Protein AF-A0A7S0V140-F1 (afdb_monomer_lite)

Structure (mmCIF, N/CA/C/O backbone):
data_AF-A0A7S0V140-F1
#
_entry.id   AF-A0A7S0V140-F1
#
loop_
_atom_site.group_PDB
_atom_site.id
_atom_site.type_symbol
_atom_site.label_atom_id
_atom_site.label_alt_id
_atom_site.label_comp_id
_atom_site.label_asym_id
_atom_site.label_entity_id
_atom_site.label_seq_id
_atom_site.pdbx_PDB_ins_code
_atom_site.Cartn_x
_atom_site.Cartn_y
_atom_site.Cartn_z
_atom_site.occupancy
_atom_site.B_iso_or_equiv
_atom_site.auth_seq_id
_atom_site.auth_comp_id
_atom_site.auth_asym_id
_atom_site.auth_atom_id
_atom_site.pdbx_PDB_model_num
ATOM 1 N N . SER A 1 1 ? 62.147 -41.486 57.188 1.00 40.50 1 SER A N 1
ATOM 2 C CA . SER A 1 1 ? 62.460 -40.289 56.378 1.00 40.50 1 SER A CA 1
ATOM 3 C C . SER A 1 1 ? 62.696 -40.705 54.937 1.00 40.50 1 SER A C 1
ATOM 5 O O . SER A 1 1 ? 63.202 -41.813 54.785 1.00 40.50 1 SER A O 1
ATOM 7 N N . PRO A 1 2 ? 62.413 -39.872 53.915 1.00 41.84 2 PRO A N 1
ATOM 8 C CA . PRO A 1 2 ? 61.878 -38.502 53.959 1.00 41.84 2 PRO A CA 1
ATOM 9 C C . PRO A 1 2 ? 60.563 -38.307 53.150 1.00 41.84 2 PRO A C 1
ATOM 11 O O . PRO A 1 2 ? 60.068 -39.234 52.519 1.00 41.84 2 PRO A O 1
ATOM 14 N N . SER A 1 3 ? 60.031 -37.081 53.163 1.00 37.09 3 SER A N 1
ATOM 15 C CA . SER A 1 3 ? 59.035 -36.523 52.211 1.00 37.09 3 SER A CA 1
ATOM 16 C C . SER A 1 3 ? 59.753 -35.511 51.282 1.00 37.09 3 SER A C 1
ATOM 18 O O . SER A 1 3 ? 60.954 -35.316 51.491 1.00 37.09 3 SER A O 1
ATOM 20 N N . PRO A 1 4 ? 59.095 -34.715 50.403 1.00 57.75 4 PRO A N 1
ATOM 21 C CA . PRO A 1 4 ? 57.834 -34.822 49.630 1.00 57.75 4 PRO A CA 1
ATOM 22 C C . PRO A 1 4 ? 58.207 -34.767 48.102 1.00 57.75 4 PRO A C 1
ATOM 24 O O . PRO A 1 4 ? 59.297 -35.257 47.803 1.00 57.75 4 PRO A O 1
ATOM 27 N N . PRO A 1 5 ? 57.480 -34.170 47.113 1.00 45.66 5 PRO A N 1
ATOM 28 C CA . PRO A 1 5 ? 56.090 -33.677 46.961 1.00 45.66 5 PRO A CA 1
ATOM 29 C C . PRO A 1 5 ? 55.366 -34.426 45.786 1.00 45.66 5 PRO A C 1
ATOM 31 O O . PRO A 1 5 ? 55.612 -35.618 45.656 1.00 45.66 5 PRO A O 1
ATOM 34 N N . SER A 1 6 ? 54.442 -33.933 44.931 1.00 34.16 6 SER A N 1
ATOM 35 C CA . SER A 1 6 ? 53.811 -32.613 44.674 1.00 34.16 6 SER A CA 1
ATOM 36 C C . SER A 1 6 ? 52.446 -32.711 43.950 1.00 34.16 6 SER A C 1
ATOM 38 O O . SER A 1 6 ? 52.201 -33.629 43.178 1.00 34.16 6 SER A O 1
ATOM 40 N N . THR A 1 7 ? 51.611 -31.689 44.174 1.00 32.81 7 THR A N 1
ATOM 41 C CA . THR A 1 7 ? 50.494 -31.138 43.363 1.00 32.81 7 THR A CA 1
ATOM 42 C C . THR A 1 7 ? 50.109 -31.765 42.007 1.00 32.81 7 THR A C 1
ATOM 44 O O . THR A 1 7 ? 50.890 -31.743 41.057 1.00 32.81 7 THR A O 1
ATOM 47 N N . SER A 1 8 ? 48.809 -32.038 41.833 1.00 33.06 8 SER A N 1
ATOM 48 C CA . SER A 1 8 ? 48.103 -31.718 40.580 1.00 33.06 8 SER A CA 1
ATOM 49 C C . SER A 1 8 ? 46.766 -31.034 40.895 1.00 33.06 8 SER A C 1
ATOM 51 O O . SER A 1 8 ? 46.013 -31.475 41.760 1.00 33.06 8 SER A O 1
ATOM 53 N N . SER A 1 9 ? 46.518 -29.894 40.252 1.00 32.19 9 SER A N 1
ATOM 54 C CA . SER A 1 9 ? 45.358 -29.030 40.484 1.00 32.19 9 SER A CA 1
ATOM 55 C C . SER A 1 9 ? 44.318 -29.227 39.384 1.00 32.19 9 SER A C 1
ATOM 57 O O . SER A 1 9 ? 44.549 -28.837 38.239 1.00 32.19 9 SER A O 1
ATOM 59 N N . SER A 1 10 ? 43.158 -29.785 39.723 1.00 31.70 10 SER A N 1
ATOM 60 C CA . SER A 1 10 ? 42.011 -29.865 38.817 1.00 31.70 10 SER A CA 1
ATOM 61 C C . SER A 1 10 ? 41.307 -28.507 38.723 1.00 31.70 10 SER A C 1
ATOM 63 O O . SER A 1 10 ? 40.526 -28.141 39.602 1.00 31.70 10 SER A O 1
ATOM 65 N N . SER A 1 11 ? 41.577 -27.753 37.658 1.00 30.86 11 SER A N 1
ATOM 66 C CA . SER A 1 11 ? 40.909 -26.482 37.367 1.00 30.86 11 SER A CA 1
ATOM 67 C C . SER A 1 11 ? 39.482 -26.708 36.854 1.00 30.86 11 SER A C 1
ATOM 69 O O . SER A 1 11 ? 39.254 -26.869 35.654 1.00 30.86 11 SER A O 1
ATOM 71 N N . SER A 1 12 ? 38.507 -26.706 37.760 1.00 29.78 12 SER A N 1
ATOM 72 C CA . SER A 1 12 ? 37.085 -26.641 37.417 1.00 29.78 12 SER A CA 1
ATOM 73 C C . SER A 1 12 ? 36.698 -25.202 37.058 1.00 29.78 12 SER A C 1
ATOM 75 O O . SER A 1 12 ? 36.374 -24.403 37.937 1.00 29.78 12 SER A O 1
ATOM 77 N N . SER A 1 13 ? 36.749 -24.862 35.769 1.00 31.25 13 SER A N 1
ATOM 78 C CA . SER A 1 13 ? 36.342 -23.546 35.266 1.00 31.25 13 SER A CA 1
ATOM 79 C C . SER A 1 13 ? 34.832 -23.339 35.420 1.00 31.25 13 SER A C 1
ATOM 81 O O . SER A 1 13 ? 34.039 -23.896 34.662 1.00 31.25 13 SER A O 1
ATOM 83 N N . SER A 1 14 ? 34.425 -22.517 36.387 1.00 28.97 14 SER A N 1
ATOM 84 C CA . SER A 1 14 ? 33.039 -22.067 36.531 1.00 28.97 14 SER A CA 1
ATOM 85 C C . SER A 1 14 ? 32.660 -21.124 35.385 1.00 28.97 14 SER A C 1
ATOM 87 O O . SER A 1 14 ? 33.242 -20.046 35.249 1.00 28.97 14 SER A O 1
ATOM 89 N N . ILE A 1 15 ? 31.667 -21.508 34.581 1.00 31.45 15 ILE A N 1
ATOM 90 C CA . ILE A 1 15 ? 31.096 -20.641 33.546 1.00 31.45 15 ILE A CA 1
ATOM 91 C C . ILE A 1 15 ? 30.122 -19.675 34.228 1.00 31.45 15 ILE A C 1
ATOM 93 O O . ILE A 1 15 ? 28.988 -20.037 34.537 1.00 31.45 15 ILE A O 1
ATOM 97 N N . SER A 1 16 ? 30.569 -18.444 34.467 1.00 31.69 16 SER A N 1
ATOM 98 C CA . SER A 1 16 ? 29.673 -17.346 34.838 1.00 31.69 16 SER A CA 1
ATOM 99 C C . SER A 1 16 ? 28.806 -16.953 33.633 1.00 31.69 16 SER A C 1
ATOM 101 O O . SER A 1 16 ? 29.335 -16.868 32.520 1.00 31.69 16 SER A O 1
ATOM 103 N N . PRO A 1 17 ? 27.501 -16.679 33.810 1.00 30.67 17 PRO A N 1
ATOM 104 C CA . PRO A 1 17 ? 26.672 -16.160 32.728 1.00 30.67 17 PRO A CA 1
ATOM 105 C C . PRO A 1 17 ? 27.120 -14.736 32.348 1.00 30.67 17 PRO A C 1
ATOM 107 O O . PRO A 1 17 ? 27.535 -13.975 33.229 1.00 30.67 17 PRO A O 1
ATOM 110 N N . PRO A 1 18 ? 27.036 -14.341 31.065 1.00 29.94 18 PRO A N 1
ATOM 111 C CA . PRO A 1 18 ? 27.375 -12.986 30.652 1.00 29.94 18 PRO A CA 1
ATOM 112 C C . PRO A 1 18 ? 26.399 -11.972 31.258 1.00 29.94 18 PRO A C 1
ATOM 114 O O . PRO A 1 18 ? 25.179 -12.122 31.176 1.00 29.94 18 PRO A O 1
ATOM 117 N N . THR A 1 19 ? 26.963 -10.924 31.855 1.00 29.41 19 THR A N 1
ATOM 118 C CA . THR A 1 19 ? 26.247 -9.787 32.436 1.00 29.41 19 THR A CA 1
ATOM 119 C C . THR A 1 19 ? 25.270 -9.176 31.432 1.00 29.41 19 THR A C 1
ATOM 121 O O . THR A 1 19 ? 25.639 -8.924 30.285 1.00 29.41 19 THR A O 1
ATOM 124 N N . SER A 1 20 ? 24.041 -8.895 31.876 1.00 30.84 20 SER A N 1
ATOM 125 C CA . SER A 1 20 ? 23.020 -8.225 31.062 1.00 30.84 20 SER A CA 1
ATOM 126 C C . SER A 1 20 ? 23.521 -6.861 30.578 1.00 30.84 20 SER A C 1
ATOM 128 O O . SER A 1 20 ? 23.609 -5.905 31.352 1.00 30.84 20 SER A O 1
ATOM 130 N N . ALA A 1 21 ? 23.872 -6.773 29.295 1.00 28.66 21 ALA A N 1
ATOM 131 C CA . ALA A 1 21 ? 24.173 -5.509 28.646 1.00 28.66 21 ALA A CA 1
ATOM 132 C C . ALA A 1 21 ? 22.855 -4.762 28.419 1.00 28.66 21 ALA A C 1
ATOM 134 O O . ALA A 1 21 ? 21.993 -5.229 27.672 1.00 28.66 21 ALA A O 1
ATOM 135 N N . ALA A 1 22 ? 22.697 -3.613 29.079 1.00 25.81 22 ALA A N 1
ATOM 136 C CA . ALA A 1 22 ? 21.507 -2.782 28.960 1.00 25.81 22 ALA A CA 1
ATOM 137 C C . ALA A 1 22 ? 21.206 -2.476 27.484 1.00 25.81 22 ALA A C 1
ATOM 139 O O . ALA A 1 22 ? 22.053 -1.945 26.763 1.00 25.81 22 ALA A O 1
ATOM 140 N N . ALA A 1 23 ? 19.994 -2.813 27.040 1.00 25.75 23 ALA A N 1
ATOM 141 C CA . ALA A 1 23 ? 19.543 -2.526 25.687 1.00 25.75 23 ALA A CA 1
ATOM 142 C C . ALA A 1 23 ? 19.472 -1.005 25.494 1.00 25.75 23 ALA A C 1
ATOM 144 O O . ALA A 1 23 ? 18.580 -0.343 26.022 1.00 25.75 23 ALA A O 1
ATOM 145 N N . ALA A 1 24 ? 20.433 -0.449 24.754 1.00 25.72 24 ALA A N 1
ATOM 146 C CA . ALA A 1 24 ? 20.468 0.972 24.451 1.00 25.72 24 ALA A CA 1
ATOM 147 C C . ALA A 1 24 ? 19.209 1.363 23.661 1.00 25.72 24 ALA A C 1
ATOM 149 O O . ALA A 1 24 ? 19.004 0.908 22.531 1.00 25.72 24 ALA A O 1
ATOM 150 N N . ALA A 1 25 ? 18.367 2.202 24.268 1.00 26.58 25 ALA A N 1
ATOM 151 C CA . ALA A 1 25 ? 17.165 2.720 23.634 1.00 26.58 25 ALA A CA 1
ATOM 152 C C . ALA A 1 25 ? 17.544 3.453 22.339 1.00 26.58 25 ALA A C 1
ATOM 154 O O . ALA A 1 25 ? 18.308 4.420 22.347 1.00 26.58 25 ALA A O 1
ATOM 155 N N . THR A 1 26 ? 17.030 2.968 21.210 1.00 26.92 26 THR A N 1
ATOM 156 C CA . THR A 1 26 ? 17.228 3.627 19.915 1.00 26.92 26 THR A CA 1
ATOM 157 C C . THR A 1 26 ? 16.327 4.864 19.867 1.00 26.92 26 THR A C 1
ATOM 159 O O . THR A 1 26 ? 15.132 4.720 20.128 1.00 26.92 26 THR A O 1
ATOM 162 N N . PRO A 1 27 ? 16.845 6.068 19.556 1.00 29.05 27 PRO A N 1
ATOM 163 C CA . PRO A 1 27 ? 16.032 7.280 19.553 1.00 29.05 27 PRO A CA 1
ATOM 164 C C . PRO A 1 27 ? 14.923 7.205 18.496 1.00 29.05 27 PRO A C 1
ATOM 166 O O . PRO A 1 27 ? 15.145 6.747 17.372 1.00 29.05 27 PRO A O 1
ATOM 169 N N . ALA A 1 28 ? 13.728 7.661 18.878 1.00 34.72 28 ALA A N 1
ATOM 170 C CA . ALA A 1 28 ? 12.521 7.579 18.065 1.00 34.72 28 ALA A CA 1
ATOM 171 C C . ALA A 1 28 ? 12.670 8.335 16.733 1.00 34.72 28 ALA A C 1
ATOM 173 O O . ALA A 1 28 ? 13.060 9.503 16.698 1.00 34.72 28 ALA A O 1
ATOM 174 N N . SER A 1 29 ? 12.325 7.682 15.621 1.00 40.00 29 SER A N 1
ATOM 175 C CA . SER A 1 29 ? 12.278 8.339 14.315 1.00 40.00 29 SER A CA 1
ATOM 176 C C . SER A 1 29 ? 10.964 9.098 14.157 1.00 40.00 29 SER A C 1
ATOM 178 O O . SER A 1 29 ? 9.919 8.475 13.963 1.00 40.00 29 SER A O 1
ATOM 180 N N . ALA A 1 30 ? 11.025 10.429 14.207 1.00 41.28 30 ALA A N 1
ATOM 181 C CA . ALA A 1 30 ? 9.871 11.286 13.967 1.00 41.28 30 ALA A CA 1
ATOM 182 C C . ALA A 1 30 ? 9.257 11.025 12.581 1.00 41.28 30 ALA A C 1
ATOM 184 O O . ALA A 1 30 ? 9.952 11.007 11.561 1.00 41.28 30 ALA A O 1
ATOM 185 N N . VAL A 1 31 ? 7.939 10.845 12.556 1.00 45.03 31 VAL A N 1
ATOM 186 C CA . VAL A 1 31 ? 7.148 10.701 11.334 1.00 45.03 31 VAL A CA 1
ATOM 187 C C . VAL A 1 31 ? 6.734 12.093 10.869 1.00 45.03 31 VAL A C 1
ATOM 189 O O . VAL A 1 31 ? 6.068 12.829 11.593 1.00 45.03 31 VAL A O 1
ATOM 192 N N . SER A 1 32 ? 7.207 12.489 9.687 1.00 51.66 32 SER A N 1
ATOM 193 C CA . SER A 1 32 ? 6.979 13.825 9.134 1.00 51.66 32 SER A CA 1
ATOM 194 C C . SER A 1 32 ? 5.609 13.938 8.465 1.00 51.66 32 SER A C 1
ATOM 196 O O . SER A 1 32 ? 5.072 12.952 7.956 1.00 51.66 32 SER A O 1
ATOM 198 N N . ILE A 1 33 ? 5.082 15.165 8.404 1.00 52.12 33 ILE A N 1
ATOM 199 C CA . ILE A 1 33 ? 3.803 15.528 7.759 1.00 52.12 33 ILE A CA 1
ATOM 200 C C . ILE A 1 33 ? 3.672 14.893 6.360 1.00 52.12 33 ILE A C 1
ATOM 202 O O . ILE A 1 33 ? 2.671 14.250 6.059 1.00 52.12 33 ILE A O 1
ATOM 206 N N . ALA A 1 34 ? 4.754 14.930 5.572 1.00 60.91 34 ALA A N 1
ATOM 207 C CA . ALA A 1 34 ? 4.828 14.365 4.221 1.00 60.91 34 ALA A CA 1
ATOM 208 C C . ALA A 1 34 ? 4.472 12.865 4.110 1.00 60.91 34 ALA A C 1
ATOM 210 O O . ALA A 1 34 ? 4.139 12.393 3.025 1.00 60.91 34 ALA A O 1
ATOM 211 N N . SER A 1 35 ? 4.557 12.097 5.200 1.00 74.69 35 SER A N 1
ATOM 212 C CA . SER A 1 35 ? 4.168 10.680 5.207 1.00 74.69 35 SER A CA 1
ATOM 213 C C . SER A 1 35 ? 2.659 10.462 5.371 1.00 74.69 35 SER A C 1
ATOM 215 O O . SER A 1 35 ? 2.126 9.515 4.791 1.00 74.69 35 SER A O 1
ATOM 217 N N . TRP A 1 36 ? 1.964 11.348 6.094 1.00 77.38 36 TRP A N 1
ATOM 218 C CA . TRP A 1 36 ? 0.506 11.314 6.219 1.00 77.38 36 TRP A CA 1
ATOM 219 C C . TRP A 1 36 ? -0.166 11.758 4.927 1.00 77.38 36 TRP A C 1
ATOM 221 O O . TRP A 1 36 ? -1.059 11.063 4.446 1.00 77.38 36 TRP A O 1
ATOM 231 N N . ASP A 1 37 ? 0.328 12.840 4.321 1.00 80.75 37 ASP A N 1
ATOM 232 C CA . ASP A 1 37 ? -0.156 13.322 3.024 1.00 80.75 37 ASP A CA 1
ATOM 233 C C . ASP A 1 37 ? -0.022 12.233 1.948 1.00 80.75 37 ASP A C 1
ATOM 235 O O . ASP A 1 37 ? -0.958 11.976 1.192 1.00 80.75 37 ASP A O 1
ATOM 239 N N . LEU A 1 38 ? 1.112 11.518 1.925 1.00 84.94 38 LEU A N 1
ATOM 240 C CA . LEU A 1 38 ? 1.343 10.399 1.007 1.00 84.94 38 LEU A CA 1
ATOM 241 C C . LEU A 1 38 ? 0.389 9.218 1.256 1.00 84.94 38 LEU A C 1
ATOM 243 O O . LEU A 1 38 ? -0.087 8.607 0.298 1.00 84.94 38 LEU A O 1
ATOM 247 N N . ALA A 1 39 ? 0.102 8.884 2.518 1.00 85.56 39 ALA A N 1
ATOM 248 C CA . ALA A 1 39 ? -0.835 7.815 2.860 1.00 85.56 39 ALA A CA 1
ATOM 249 C C . ALA A 1 39 ? -2.278 8.174 2.460 1.00 85.56 39 ALA A C 1
ATOM 251 O O . ALA A 1 39 ? -2.964 7.367 1.826 1.00 85.56 39 ALA A O 1
ATOM 252 N N . ALA A 1 40 ? -2.711 9.400 2.768 1.00 84.69 40 ALA A N 1
ATOM 253 C CA . ALA A 1 40 ? -4.028 9.918 2.412 1.00 84.69 40 ALA A CA 1
ATOM 254 C C . ALA A 1 40 ? -4.216 9.994 0.888 1.00 84.69 40 ALA A C 1
ATOM 256 O O . ALA A 1 40 ? -5.223 9.510 0.367 1.00 84.69 40 ALA A O 1
ATOM 257 N N . GLU A 1 41 ? -3.229 10.522 0.159 1.00 88.25 41 GLU A N 1
ATOM 258 C CA . GLU A 1 41 ? -3.261 10.609 -1.304 1.00 88.25 41 GLU A CA 1
ATOM 259 C C . GLU A 1 41 ? -3.216 9.223 -1.961 1.00 88.25 41 GLU A C 1
ATOM 261 O O . GLU A 1 41 ? -3.970 8.956 -2.896 1.00 88.25 41 GLU A O 1
ATOM 266 N N . GLY A 1 42 ? -2.409 8.292 -1.440 1.00 91.06 42 GLY A N 1
ATOM 267 C CA . GLY A 1 42 ? -2.384 6.905 -1.910 1.00 91.06 42 GLY A CA 1
ATOM 268 C C . GLY A 1 42 ? -3.747 6.219 -1.776 1.00 91.06 42 GLY A C 1
ATOM 269 O O . GLY A 1 42 ? -4.244 5.621 -2.733 1.00 91.06 42 GLY A O 1
ATOM 270 N N . LEU A 1 43 ? -4.393 6.355 -0.615 1.00 91.31 43 LEU A N 1
ATOM 271 C CA . LEU A 1 43 ? -5.742 5.847 -0.359 1.00 91.31 43 LEU A CA 1
ATOM 272 C C . LEU A 1 43 ? -6.796 6.514 -1.262 1.00 91.31 43 LEU A C 1
ATOM 274 O O . LEU A 1 43 ? -7.669 5.827 -1.802 1.00 91.31 43 LEU A O 1
ATOM 278 N N . ARG A 1 44 ? -6.697 7.834 -1.469 1.00 92.12 44 ARG A N 1
ATOM 279 C CA . ARG A 1 44 ? -7.566 8.599 -2.376 1.00 92.12 44 ARG A CA 1
ATOM 280 C C . ARG A 1 44 ? -7.450 8.090 -3.815 1.00 92.12 44 ARG A C 1
ATOM 282 O O . ARG A 1 44 ? -8.472 7.806 -4.435 1.00 92.12 44 ARG A O 1
ATOM 289 N N . LEU A 1 45 ? -6.227 7.907 -4.316 1.00 93.62 45 LEU A N 1
ATOM 290 C CA . LEU A 1 45 ? -5.946 7.406 -5.664 1.00 93.62 45 LEU A CA 1
ATOM 291 C C . LEU A 1 45 ? -6.446 5.973 -5.878 1.00 93.62 45 LEU A C 1
ATOM 293 O O . LEU A 1 45 ? -6.981 5.672 -6.946 1.00 93.62 45 LEU A O 1
ATOM 297 N N . TRP A 1 46 ? -6.310 5.087 -4.886 1.00 94.06 46 TRP A N 1
ATOM 298 C CA . TRP A 1 46 ? -6.881 3.739 -4.966 1.00 94.06 46 TRP A CA 1
ATOM 299 C C . TRP A 1 46 ? -8.408 3.775 -5.063 1.00 94.06 46 TRP A C 1
ATOM 301 O O . TRP A 1 46 ? -8.972 3.186 -5.987 1.00 94.06 46 TRP A O 1
ATOM 311 N N . ARG A 1 47 ? -9.071 4.516 -4.164 1.00 93.62 47 ARG A N 1
ATOM 312 C CA . ARG A 1 47 ? -10.532 4.692 -4.177 1.00 93.62 47 ARG A CA 1
ATOM 313 C C . ARG A 1 47 ? -11.027 5.274 -5.495 1.00 93.62 47 ARG A C 1
ATOM 315 O O . ARG A 1 47 ? -11.954 4.726 -6.083 1.00 93.62 47 ARG A O 1
ATOM 322 N N . GLU A 1 48 ? -10.387 6.337 -5.979 1.00 94.50 48 GLU A N 1
ATOM 323 C CA . GLU A 1 48 ? -10.720 6.975 -7.253 1.00 94.50 48 GLU A CA 1
ATOM 324 C C . GLU A 1 48 ? -10.616 5.976 -8.410 1.00 94.50 48 GLU A C 1
ATOM 326 O O . GLU A 1 48 ? -11.569 5.822 -9.172 1.00 94.50 48 GLU A O 1
ATOM 331 N N . ARG A 1 49 ? -9.499 5.246 -8.526 1.00 93.44 49 ARG A N 1
ATOM 332 C CA . ARG A 1 49 ? -9.260 4.287 -9.620 1.00 93.44 49 ARG A CA 1
ATOM 333 C C . ARG A 1 49 ? -10.227 3.104 -9.624 1.00 93.44 49 ARG A C 1
ATOM 335 O O . ARG A 1 49 ? -10.548 2.604 -10.701 1.00 93.44 49 ARG A O 1
ATOM 342 N N . ILE A 1 50 ? -10.680 2.670 -8.449 1.00 93.06 50 ILE A N 1
ATOM 343 C CA . ILE A 1 50 ? -11.706 1.631 -8.305 1.00 93.06 50 ILE A CA 1
ATOM 344 C C . ILE A 1 50 ? -13.080 2.198 -8.691 1.00 93.06 50 ILE A C 1
ATOM 346 O O . ILE A 1 50 ? -13.735 1.656 -9.577 1.00 93.06 50 ILE A O 1
ATOM 350 N N . ALA A 1 51 ? -13.494 3.319 -8.092 1.00 92.25 51 ALA A N 1
ATOM 351 C CA . ALA A 1 51 ? -14.822 3.905 -8.298 1.00 92.25 51 ALA A CA 1
ATOM 352 C C . ALA A 1 51 ? -15.062 4.405 -9.736 1.00 92.25 51 ALA A C 1
ATOM 354 O O . ALA A 1 51 ? -16.173 4.312 -10.248 1.00 92.25 51 ALA A O 1
ATOM 355 N N . SER A 1 52 ? -14.019 4.908 -10.400 1.00 93.31 52 SER A N 1
ATOM 356 C CA . SER A 1 52 ? -14.071 5.370 -11.797 1.00 93.31 52 SER A CA 1
ATOM 357 C C . SER A 1 52 ? -13.954 4.249 -12.839 1.00 93.31 52 SER A C 1
ATOM 359 O O . SER A 1 52 ? -14.038 4.525 -14.033 1.00 93.31 52 SER A O 1
ATOM 361 N N . GLY A 1 53 ? -13.721 2.997 -12.425 1.00 90.56 53 GLY A N 1
ATOM 362 C CA . GLY A 1 53 ? -13.524 1.870 -13.343 1.00 90.56 53 GLY A CA 1
ATOM 363 C C . GLY A 1 53 ? -12.196 1.883 -14.115 1.00 90.56 53 GLY A C 1
ATOM 364 O O . GLY A 1 53 ? -12.012 1.066 -15.016 1.00 90.56 53 GLY A O 1
ATOM 365 N N . HIS A 1 54 ? -11.245 2.763 -13.765 1.00 89.31 54 HIS A N 1
ATOM 366 C CA . HIS A 1 54 ? -9.883 2.733 -14.320 1.00 89.31 54 HIS A CA 1
ATOM 367 C C . HIS A 1 54 ? -9.151 1.418 -14.003 1.00 89.31 54 HIS A C 1
ATOM 369 O O . HIS A 1 54 ? -8.273 1.002 -14.762 1.00 89.31 54 HIS A O 1
ATOM 375 N N . LEU A 1 55 ? -9.505 0.759 -12.895 1.00 92.06 55 LEU A N 1
ATOM 376 C CA . LEU A 1 55 ? -9.148 -0.631 -12.629 1.00 92.06 55 LEU A CA 1
ATOM 377 C C . LEU A 1 55 ? -10.312 -1.547 -13.050 1.00 92.06 55 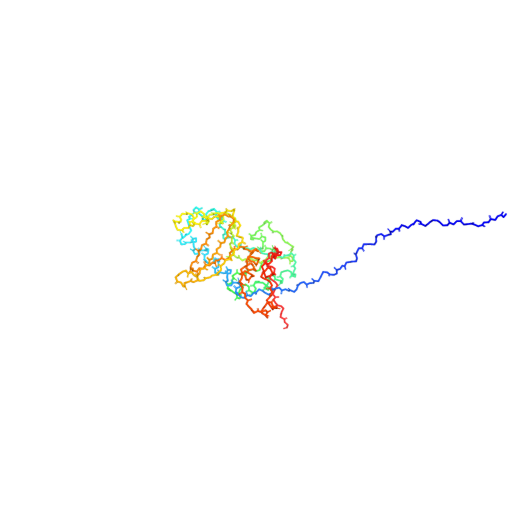LEU A C 1
ATOM 379 O O . LEU A 1 55 ? -11.402 -1.426 -12.491 1.00 92.06 55 LEU A O 1
ATOM 383 N N . PRO A 1 56 ? -10.098 -2.480 -13.998 1.00 93.50 56 PRO A N 1
ATOM 384 C CA . PRO A 1 56 ? -11.101 -3.473 -14.374 1.00 93.50 56 PRO A CA 1
ATOM 385 C C . PRO A 1 56 ? -11.593 -4.305 -13.181 1.00 93.50 56 PRO A C 1
ATOM 387 O O . PRO A 1 56 ? -10.820 -4.615 -12.274 1.00 93.50 56 PRO A O 1
ATOM 390 N N . ALA A 1 57 ? -12.858 -4.732 -13.202 1.00 92.94 57 ALA A N 1
ATOM 391 C CA . ALA A 1 57 ? -13.450 -5.497 -12.100 1.00 92.94 57 ALA A CA 1
ATOM 392 C C . ALA A 1 57 ? -12.694 -6.811 -11.794 1.00 92.94 57 ALA A C 1
ATOM 394 O O . ALA A 1 57 ? -12.532 -7.158 -10.625 1.00 92.94 57 ALA A O 1
ATOM 395 N N . ASP A 1 58 ? -12.143 -7.490 -12.813 1.00 93.81 58 ASP A N 1
ATOM 396 C CA . ASP A 1 58 ? -11.291 -8.685 -12.652 1.00 93.81 58 ASP A CA 1
ATOM 397 C C . ASP A 1 58 ? -9.961 -8.391 -11.939 1.00 93.81 58 ASP A C 1
ATOM 399 O O . ASP A 1 58 ? -9.374 -9.268 -11.303 1.00 93.81 58 ASP A O 1
ATOM 403 N N . VAL A 1 59 ? -9.466 -7.156 -12.040 1.00 94.50 59 VAL A N 1
ATOM 404 C CA . VAL A 1 59 ? -8.268 -6.695 -11.333 1.00 94.50 59 VAL A CA 1
ATOM 405 C C . VAL A 1 59 ? -8.625 -6.376 -9.883 1.00 94.50 59 VAL A C 1
ATOM 407 O O . VAL A 1 59 ? -7.978 -6.909 -8.986 1.00 94.50 59 VAL A O 1
ATOM 410 N N . VAL A 1 60 ? -9.690 -5.602 -9.640 1.00 94.62 60 VAL A N 1
ATOM 411 C CA . VAL A 1 60 ? -10.132 -5.235 -8.279 1.00 94.62 60 VAL A CA 1
ATOM 412 C C . VAL A 1 60 ? -10.498 -6.470 -7.447 1.00 94.62 60 VAL A C 1
ATOM 414 O O . VAL A 1 60 ? -10.096 -6.563 -6.289 1.00 94.62 60 VAL A O 1
ATOM 417 N N . GLN A 1 61 ? -11.180 -7.457 -8.039 1.00 94.50 61 GLN A N 1
ATOM 418 C CA . GLN A 1 61 ? -11.501 -8.715 -7.359 1.00 94.50 61 GLN A CA 1
ATOM 419 C C . GLN A 1 61 ? -10.233 -9.477 -6.942 1.00 94.50 61 GLN A C 1
ATOM 421 O O . GLN A 1 61 ? -10.138 -9.931 -5.805 1.00 94.50 61 GLN A O 1
ATOM 426 N N . ARG A 1 62 ? -9.232 -9.584 -7.829 1.00 96.06 62 ARG A N 1
ATOM 427 C CA . ARG A 1 62 ? -7.955 -10.258 -7.524 1.00 96.06 62 ARG A CA 1
ATOM 428 C C . ARG A 1 62 ? -7.071 -9.491 -6.545 1.00 96.06 62 ARG A C 1
ATOM 430 O O . ARG A 1 62 ? -6.209 -10.099 -5.927 1.00 96.06 62 ARG A O 1
ATOM 437 N N . MET A 1 63 ? -7.253 -8.180 -6.402 1.00 95.06 63 MET A N 1
ATOM 438 C CA . MET A 1 63 ? -6.562 -7.383 -5.383 1.00 95.06 63 MET A CA 1
ATOM 439 C C . MET A 1 63 ? -7.072 -7.650 -3.960 1.00 95.06 63 MET A C 1
ATOM 441 O O . MET A 1 63 ? -6.404 -7.244 -3.010 1.00 95.06 63 MET A O 1
ATOM 445 N N . GLU A 1 64 ? -8.238 -8.294 -3.808 1.00 95.44 64 GLU A N 1
ATOM 446 C CA . GLU A 1 64 ? -8.905 -8.526 -2.517 1.00 95.44 64 GLU A CA 1
ATOM 447 C C . GLU A 1 64 ? -9.135 -7.210 -1.741 1.00 95.44 64 GLU A C 1
ATOM 449 O O . GLU A 1 64 ? -8.937 -7.147 -0.526 1.00 95.44 64 GLU A O 1
ATOM 454 N N . TRP A 1 65 ? -9.526 -6.143 -2.462 1.00 94.25 65 TRP A N 1
ATOM 455 C CA . TRP A 1 65 ? -9.787 -4.819 -1.881 1.00 94.25 65 TRP A CA 1
ATOM 456 C C . TRP A 1 65 ? -10.910 -4.875 -0.840 1.00 94.25 65 TRP A C 1
ATOM 458 O O . TRP A 1 65 ? -12.035 -5.273 -1.147 1.00 94.25 65 TRP A O 1
ATOM 468 N N . GLN A 1 66 ? -10.619 -4.404 0.371 1.00 93.38 66 GLN A N 1
ATOM 469 C CA . GLN A 1 66 ? -11.543 -4.390 1.502 1.00 93.38 66 GLN A CA 1
ATOM 470 C C . GLN A 1 66 ? -11.548 -3.012 2.168 1.00 93.38 66 GLN A C 1
ATOM 472 O O . GLN A 1 66 ? -10.536 -2.575 2.708 1.00 93.38 66 GLN A O 1
ATOM 477 N N . SER A 1 67 ? -12.699 -2.339 2.169 1.00 92.00 67 SER A N 1
ATOM 478 C CA . SER A 1 67 ? -12.925 -1.098 2.928 1.00 92.00 67 SER A CA 1
ATOM 479 C C . SER A 1 67 ? -13.518 -1.425 4.305 1.00 92.00 67 SER A C 1
ATOM 481 O O . SER A 1 67 ? -14.653 -1.057 4.591 1.00 92.00 67 SER A O 1
ATOM 483 N N . CYS A 1 68 ? -12.786 -2.194 5.113 1.00 91.44 68 CYS A N 1
ATOM 484 C CA . CYS A 1 68 ? -13.201 -2.652 6.446 1.00 91.44 68 CYS A CA 1
ATOM 485 C C . CYS A 1 68 ? -12.676 -1.776 7.600 1.00 91.44 68 CYS A C 1
ATOM 487 O O . CYS A 1 68 ? -12.905 -2.099 8.762 1.00 91.44 68 CYS A O 1
ATOM 489 N N . GLY A 1 69 ? -11.966 -0.685 7.298 1.00 93.81 69 GLY A N 1
ATOM 490 C CA . GLY A 1 69 ? -11.276 0.118 8.300 1.00 93.81 69 GLY A CA 1
ATOM 491 C C . GLY A 1 69 ? -10.072 -0.600 8.918 1.00 93.81 69 GLY A C 1
ATOM 492 O O . GLY A 1 69 ? -9.565 -1.605 8.405 1.00 93.81 69 GLY A O 1
ATOM 493 N N . SER A 1 70 ? -9.591 -0.057 10.033 1.00 94.12 70 SER A N 1
ATOM 494 C CA . SER A 1 70 ? -8.557 -0.671 10.864 1.00 94.12 70 SER A CA 1
ATOM 495 C C . SER A 1 70 ? -8.848 -0.469 12.349 1.00 94.12 70 SER A C 1
ATOM 497 O O . SER A 1 70 ? -9.491 0.505 12.749 1.00 94.12 70 SER A O 1
ATOM 499 N N . ILE A 1 71 ? -8.370 -1.407 13.169 1.00 95.69 71 ILE A N 1
ATOM 500 C CA . ILE A 1 71 ? -8.420 -1.341 14.629 1.00 95.69 71 ILE A CA 1
ATOM 501 C C . ILE A 1 71 ? -7.008 -1.567 15.171 1.00 95.69 71 ILE A C 1
ATOM 503 O O . ILE A 1 71 ? -6.371 -2.573 14.860 1.00 95.69 71 ILE A O 1
ATOM 507 N N . LEU A 1 72 ? -6.534 -0.649 16.013 1.00 96.25 72 LEU A N 1
ATOM 508 C CA . LEU A 1 72 ? -5.331 -0.826 16.827 1.00 96.25 72 LEU A CA 1
ATOM 509 C C . LEU A 1 72 ? -5.743 -1.024 18.289 1.00 96.25 72 LEU A C 1
ATOM 511 O O . LEU A 1 72 ? -6.460 -0.193 18.840 1.00 96.25 72 LEU A O 1
ATOM 515 N N . LEU A 1 73 ? -5.311 -2.127 18.901 1.00 96.88 73 LEU A N 1
ATOM 516 C CA . LEU A 1 73 ? -5.723 -2.531 20.248 1.00 96.88 73 LEU A CA 1
ATOM 517 C C . LEU A 1 73 ? -4.813 -1.949 21.335 1.00 96.88 73 LEU A C 1
ATOM 519 O O . LEU A 1 73 ? -3.609 -1.810 21.130 1.00 96.88 73 LEU A O 1
ATOM 523 N N . ALA A 1 74 ? -5.401 -1.683 22.500 1.00 96.19 74 ALA A N 1
ATOM 524 C CA . ALA A 1 74 ? -4.718 -1.381 23.752 1.00 96.19 74 ALA A CA 1
ATOM 525 C C . ALA A 1 74 ? -5.172 -2.372 24.831 1.00 96.19 74 ALA A C 1
ATOM 527 O O . ALA A 1 74 ? -6.370 -2.554 25.053 1.00 96.19 74 ALA A O 1
ATOM 528 N N . GLN A 1 75 ? -4.219 -2.994 25.518 1.00 93.81 75 GLN A N 1
ATOM 529 C CA . GLN A 1 75 ? -4.454 -3.980 26.576 1.00 93.81 75 GLN A CA 1
ATOM 530 C C . GLN A 1 75 ? -4.524 -3.357 27.976 1.00 93.81 75 GLN A C 1
ATOM 532 O O . GLN A 1 75 ? -4.930 -4.027 28.918 1.00 93.81 75 GLN A O 1
ATOM 537 N N . ASN A 1 76 ? -4.112 -2.097 28.134 1.00 94.31 76 ASN A N 1
ATOM 538 C CA . ASN A 1 76 ? -4.088 -1.394 29.417 1.00 94.31 76 ASN A CA 1
ATOM 539 C C . ASN A 1 76 ? -4.282 0.122 29.249 1.00 94.31 76 ASN A C 1
ATOM 541 O O . ASN A 1 76 ? -4.152 0.670 28.153 1.00 94.31 76 ASN A O 1
ATOM 545 N N . GLN A 1 77 ? -4.522 0.813 30.367 1.00 95.38 77 GLN A N 1
ATOM 546 C CA . GLN A 1 77 ? -4.791 2.252 30.385 1.00 95.38 77 GLN A CA 1
ATOM 547 C C . GLN A 1 77 ? -3.670 3.105 29.761 1.00 95.38 77 GLN A C 1
ATOM 549 O O . GLN A 1 77 ? -3.962 4.116 29.125 1.00 95.38 77 GLN A O 1
ATOM 554 N N . ALA A 1 78 ? -2.395 2.726 29.915 1.00 96.06 78 ALA A N 1
ATOM 555 C CA . ALA A 1 78 ? -1.279 3.504 29.369 1.00 96.06 78 ALA A CA 1
ATOM 556 C C . ALA A 1 78 ? -1.258 3.454 27.831 1.00 96.06 78 ALA A C 1
ATOM 558 O O . ALA A 1 78 ? -1.061 4.480 27.176 1.00 96.06 78 ALA A O 1
ATOM 559 N N . GLU A 1 79 ? -1.548 2.286 27.257 1.00 96.00 79 GLU A N 1
ATOM 560 C CA . GLU A 1 79 ? -1.762 2.123 25.817 1.00 96.00 79 GLU A CA 1
ATOM 561 C C . GLU A 1 79 ? -3.021 2.871 25.345 1.00 96.00 79 GLU A C 1
ATOM 563 O O . GLU A 1 79 ? -2.986 3.509 24.296 1.00 96.00 79 GLU A O 1
ATOM 568 N N . VAL A 1 80 ? -4.106 2.908 26.129 1.00 97.44 80 VAL A N 1
ATOM 569 C CA . VAL A 1 80 ? -5.300 3.716 25.800 1.00 97.44 80 VAL A CA 1
ATOM 570 C C . VAL A 1 80 ? -4.976 5.220 25.733 1.00 97.44 80 VAL A C 1
ATOM 572 O O . VAL A 1 80 ? -5.450 5.908 24.825 1.00 97.44 80 VAL A O 1
ATOM 575 N N . GLU A 1 81 ? -4.134 5.752 26.627 1.00 96.81 81 GLU A N 1
ATOM 576 C CA . GLU A 1 81 ? -3.668 7.149 26.534 1.00 96.81 81 GLU A CA 1
ATOM 577 C C . GLU A 1 81 ? -2.741 7.400 25.330 1.00 96.81 81 GLU A C 1
ATOM 579 O O . GLU A 1 81 ? -2.692 8.517 24.808 1.00 96.81 81 GLU A O 1
ATOM 584 N N . GLU A 1 82 ? -2.026 6.381 24.844 1.00 95.19 82 GLU A N 1
ATOM 585 C CA . GLU A 1 82 ? -1.304 6.443 23.566 1.00 95.19 82 GLU A CA 1
ATOM 586 C C . GLU A 1 82 ? -2.275 6.498 22.377 1.00 95.19 82 GLU A C 1
ATOM 588 O O . GLU A 1 82 ? -2.204 7.401 21.539 1.00 95.19 82 GLU A O 1
ATOM 593 N N . LEU A 1 83 ? -3.283 5.625 22.359 1.00 96.38 83 LEU A N 1
ATOM 594 C CA . LEU A 1 83 ? -4.322 5.629 21.328 1.00 96.38 83 LEU A CA 1
ATOM 595 C C . LEU A 1 83 ? -5.089 6.958 21.258 1.00 96.38 83 LEU A C 1
ATOM 597 O O . LEU A 1 83 ? -5.386 7.425 20.159 1.00 96.38 83 LEU A O 1
ATOM 601 N N . LYS A 1 84 ? -5.350 7.625 22.390 1.00 96.69 84 LYS A N 1
ATOM 602 C CA . LYS A 1 84 ? -5.958 8.972 22.428 1.00 96.69 84 LYS A CA 1
ATOM 603 C C . LYS A 1 84 ? -5.068 10.053 21.810 1.00 96.69 84 LYS A C 1
ATOM 605 O O . LYS A 1 84 ? -5.565 10.902 21.059 1.00 96.69 84 LYS A O 1
ATOM 610 N N . ARG A 1 85 ? -3.759 10.032 22.082 1.00 95.19 85 ARG A N 1
ATOM 611 C CA . ARG A 1 85 ? -2.805 10.968 21.462 1.00 95.19 85 ARG A CA 1
ATOM 612 C C . ARG A 1 85 ? -2.676 10.704 19.958 1.00 95.19 85 ARG A C 1
ATOM 614 O O . ARG A 1 85 ? -2.776 11.645 19.168 1.00 95.19 85 ARG A O 1
ATOM 621 N N . ARG A 1 86 ? -2.588 9.435 19.544 1.00 92.81 86 ARG A N 1
ATOM 622 C CA . ARG A 1 86 ? -2.607 9.022 18.129 1.00 92.81 86 ARG A CA 1
ATOM 623 C C . ARG A 1 86 ? -3.906 9.428 17.421 1.00 92.81 86 ARG A C 1
ATOM 625 O O . ARG A 1 86 ? -3.839 9.981 16.328 1.00 92.81 86 ARG A O 1
ATOM 632 N N . ALA A 1 87 ? -5.070 9.257 18.052 1.00 94.06 87 ALA A N 1
ATOM 633 C CA . ALA A 1 87 ? -6.360 9.712 17.519 1.00 94.06 87 ALA A CA 1
ATOM 634 C C . ALA A 1 87 ? -6.400 11.232 17.309 1.00 94.06 87 ALA A C 1
ATOM 636 O O . ALA A 1 87 ? -6.909 11.705 16.297 1.00 94.06 87 ALA A O 1
ATOM 637 N N . THR A 1 88 ? -5.836 12.003 18.241 1.00 94.25 88 THR A N 1
ATOM 638 C CA . THR A 1 88 ? -5.742 13.468 18.129 1.00 94.25 88 THR A CA 1
ATOM 639 C C . THR A 1 88 ? -4.860 13.875 16.946 1.00 94.25 88 THR A C 1
ATOM 641 O O . THR A 1 88 ? -5.256 14.730 16.157 1.00 94.25 88 THR A O 1
ATOM 644 N N . SER A 1 89 ? -3.715 13.206 16.765 1.00 89.75 89 SER A N 1
ATOM 645 C CA . SER A 1 89 ? -2.826 13.422 15.615 1.00 89.75 89 SER A CA 1
ATOM 646 C C . SER A 1 89 ? -3.477 13.033 14.280 1.00 89.75 89 SER A C 1
ATOM 648 O O . SER A 1 89 ? -3.365 13.772 13.308 1.00 89.75 89 SER A O 1
ATOM 650 N N . LEU A 1 90 ? -4.221 11.925 14.219 1.00 88.62 90 LEU A N 1
ATOM 651 C CA . LEU A 1 90 ? -4.974 11.534 13.020 1.00 88.62 90 LEU A CA 1
ATOM 652 C C . LEU A 1 90 ? -6.043 12.578 12.656 1.00 88.62 90 LEU A C 1
ATOM 654 O O . LEU A 1 90 ? -6.103 13.037 11.514 1.00 88.62 90 LEU A O 1
ATOM 658 N N . ARG A 1 91 ? -6.827 13.029 13.643 1.00 91.50 91 ARG A N 1
ATOM 659 C CA . ARG A 1 91 ? -7.867 14.053 13.450 1.00 91.50 91 ARG A CA 1
ATOM 660 C C . ARG A 1 91 ? -7.295 15.396 12.996 1.00 91.50 91 ARG A C 1
ATOM 662 O O . ARG A 1 91 ? -7.926 16.058 12.177 1.00 91.50 91 ARG A O 1
ATOM 669 N N . SER A 1 92 ? -6.103 15.791 13.459 1.00 90.12 92 SER A N 1
ATOM 670 C CA . SER A 1 92 ? -5.453 17.026 12.987 1.00 90.12 92 SER A CA 1
ATOM 671 C C . SER A 1 92 ? -5.010 16.959 11.519 1.00 90.12 92 SER A C 1
ATOM 673 O O . SER A 1 92 ? -4.797 18.003 10.914 1.00 90.12 92 SER A O 1
ATOM 675 N N . HIS A 1 93 ? -4.907 15.756 10.942 1.00 86.12 93 HIS A N 1
ATOM 676 C CA . HIS A 1 93 ? -4.668 15.516 9.512 1.00 86.12 93 HIS A CA 1
ATOM 677 C C . HIS A 1 93 ? -5.964 15.135 8.758 1.00 86.12 93 HIS A C 1
ATOM 679 O O . HIS A 1 93 ? -5.913 14.581 7.664 1.00 86.12 93 HIS A O 1
ATOM 685 N N . GLY A 1 94 ? -7.142 15.404 9.337 1.00 88.75 94 GLY A N 1
ATOM 686 C CA . GLY A 1 94 ? -8.443 15.152 8.706 1.00 88.75 94 GLY A CA 1
ATOM 687 C C . GLY A 1 94 ? -8.898 13.687 8.688 1.00 88.75 94 GLY A C 1
ATOM 688 O O . GLY A 1 94 ? -9.933 13.385 8.097 1.00 88.75 94 GLY A O 1
ATOM 689 N N . VAL A 1 95 ? -8.173 12.772 9.340 1.00 89.56 95 VAL A N 1
ATOM 690 C CA . VAL A 1 95 ? -8.551 11.353 9.423 1.00 89.56 95 VAL A CA 1
ATOM 691 C C . VAL A 1 95 ? -9.562 11.147 10.553 1.00 89.56 95 VAL A C 1
ATOM 693 O O . VAL A 1 95 ? -9.297 11.473 11.714 1.00 89.56 95 VAL A O 1
ATOM 696 N N . HIS A 1 96 ? -10.725 10.575 10.229 1.00 92.38 96 HIS A N 1
ATOM 697 C CA . HIS A 1 96 ? -11.730 10.223 11.229 1.00 92.38 96 HIS A CA 1
ATOM 698 C C . HIS A 1 96 ? -11.280 8.989 12.021 1.00 92.38 96 HIS A C 1
ATOM 700 O O . HIS A 1 96 ? -11.309 7.864 11.524 1.00 92.38 96 HIS A O 1
ATOM 706 N N . ALA A 1 97 ? -10.853 9.223 13.260 1.00 95.19 97 ALA A N 1
ATOM 707 C CA . ALA A 1 97 ? -10.369 8.198 14.172 1.00 95.19 97 ALA A CA 1
ATOM 708 C C . ALA A 1 97 ? -11.132 8.264 15.503 1.00 95.19 97 ALA A C 1
ATOM 710 O O . ALA A 1 97 ? -11.278 9.346 16.083 1.00 95.19 97 ALA A O 1
ATOM 711 N N . VAL A 1 98 ? -11.601 7.126 16.012 1.00 97.50 98 VAL A N 1
ATOM 712 C CA . VAL A 1 98 ? -12.414 7.013 17.236 1.00 97.50 98 VAL A CA 1
ATOM 713 C C . VAL A 1 98 ? -11.700 6.107 18.234 1.00 97.50 98 VAL A C 1
ATOM 715 O O . VAL A 1 98 ? -11.224 5.042 17.861 1.00 97.50 98 VAL A O 1
ATOM 718 N N . VAL A 1 99 ? -11.612 6.522 19.501 1.00 98.12 99 VAL A N 1
ATOM 719 C CA . VAL A 1 99 ? -11.136 5.638 20.576 1.00 98.12 99 VAL A CA 1
ATOM 720 C C . VAL A 1 99 ? -12.354 4.968 21.193 1.00 98.12 99 VAL A C 1
ATOM 722 O O . VAL A 1 99 ? -13.273 5.668 21.611 1.00 98.12 99 VAL A O 1
ATOM 725 N N . LEU A 1 100 ? -12.343 3.641 21.228 1.00 98.06 100 LEU A N 1
ATOM 726 C CA . LEU A 1 100 ? -13.392 2.784 21.763 1.00 98.06 100 LEU A CA 1
ATOM 727 C C . LEU A 1 100 ? -12.943 2.209 23.109 1.00 98.06 100 LEU A C 1
ATOM 729 O O . LEU A 1 100 ? -11.797 1.774 23.255 1.00 98.06 100 LEU A O 1
ATOM 733 N N . SER A 1 101 ? -13.853 2.158 24.075 1.00 97.00 101 SER A N 1
ATOM 734 C CA . SER A 1 101 ? -13.709 1.328 25.274 1.00 97.00 101 SER A CA 1
ATOM 735 C C . SER A 1 101 ? -13.758 -0.165 24.930 1.00 97.00 101 SER A C 1
ATOM 737 O O . SER A 1 101 ? -14.251 -0.556 23.871 1.00 97.00 101 SER A O 1
ATOM 739 N N . ALA A 1 102 ? -13.322 -1.025 25.856 1.00 96.50 102 ALA A N 1
ATOM 740 C CA . ALA A 1 102 ? -13.465 -2.480 25.734 1.00 96.50 102 ALA A CA 1
ATOM 741 C C . ALA A 1 102 ? -14.911 -2.931 25.417 1.00 96.50 102 ALA A C 1
ATOM 743 O O . ALA A 1 102 ? -15.117 -3.896 24.682 1.00 96.50 102 ALA A O 1
ATOM 744 N N . ARG A 1 103 ? -15.920 -2.207 25.928 1.00 95.81 103 ARG A N 1
ATOM 745 C CA . ARG A 1 103 ? -17.334 -2.476 25.642 1.00 95.81 103 ARG A CA 1
ATOM 746 C C . ARG A 1 103 ? -17.703 -2.125 24.200 1.00 95.81 103 ARG A C 1
ATOM 748 O O . ARG A 1 103 ? -18.259 -2.967 23.508 1.00 95.81 103 ARG A O 1
ATOM 755 N N . GLU A 1 104 ? -17.403 -0.906 23.758 1.00 96.94 104 GLU A N 1
ATOM 756 C CA . GLU A 1 104 ? -17.714 -0.456 22.391 1.00 96.94 104 GLU A CA 1
ATOM 757 C C . GLU A 1 104 ? -16.963 -1.296 21.347 1.00 96.94 104 GLU A C 1
ATOM 759 O O . GLU A 1 104 ? -17.516 -1.626 20.302 1.00 96.94 104 GLU A O 1
ATOM 764 N N . LEU A 1 105 ? -15.734 -1.725 21.661 1.00 96.50 105 LEU A N 1
ATOM 765 C CA . LEU A 1 105 ? -14.990 -2.691 20.854 1.00 96.50 105 LEU A CA 1
ATOM 766 C C . LEU A 1 105 ? -15.716 -4.041 20.758 1.00 96.50 105 LEU A C 1
ATOM 768 O O . LEU A 1 105 ? -15.827 -4.571 19.662 1.00 96.50 105 LEU A O 1
ATOM 772 N N . SER A 1 106 ? -16.242 -4.582 21.861 1.00 95.56 106 SER A N 1
ATOM 773 C CA . SER A 1 106 ? -17.007 -5.840 21.838 1.00 95.56 106 SER A CA 1
ATOM 774 C C . SER A 1 106 ? -18.368 -5.718 21.137 1.00 95.56 106 SER A C 1
ATOM 776 O O . SER A 1 106 ? -18.916 -6.738 20.719 1.00 95.56 106 SER A O 1
ATOM 778 N N . GLU A 1 107 ? -18.935 -4.514 21.041 1.00 95.94 107 GLU A N 1
ATOM 779 C CA . GLU A 1 107 ? -20.151 -4.241 20.262 1.00 95.94 107 GLU A CA 1
ATOM 780 C C . GLU A 1 107 ? -19.837 -4.132 18.752 1.00 95.94 107 GLU A C 1
ATOM 782 O O . GLU A 1 107 ? -20.663 -4.537 17.935 1.00 95.94 107 GLU A O 1
ATOM 787 N N . LEU A 1 108 ? -18.639 -3.652 18.381 1.00 94.25 108 LEU A N 1
ATOM 788 C CA . LEU A 1 108 ? -18.166 -3.535 16.993 1.00 94.25 108 LEU A CA 1
ATOM 789 C C . LEU A 1 108 ? -17.580 -4.847 16.432 1.00 94.25 108 LEU A C 1
ATOM 791 O O . LEU A 1 108 ? -17.929 -5.254 15.329 1.00 94.25 108 LEU A O 1
ATOM 795 N N . GLU A 1 109 ? -16.705 -5.508 17.193 1.00 94.69 109 GLU A N 1
ATOM 796 C CA . GLU A 1 109 ? -15.972 -6.727 16.825 1.00 94.69 109 GLU A CA 1
ATOM 797 C C . GLU A 1 109 ? -16.089 -7.789 17.940 1.00 94.69 109 GLU A C 1
ATOM 799 O O . GLU A 1 109 ? -15.169 -7.963 18.744 1.00 94.69 109 GLU A O 1
ATOM 804 N N . PRO A 1 110 ? -17.198 -8.554 18.007 1.00 94.69 110 PRO A N 1
ATOM 805 C CA . PRO A 1 110 ? -17.494 -9.456 19.132 1.00 94.69 110 PRO A CA 1
ATOM 806 C C . PRO A 1 110 ? -16.501 -10.608 19.355 1.00 94.69 110 PRO A C 1
ATOM 808 O O . PRO A 1 110 ? -16.582 -11.303 20.366 1.00 94.69 110 PRO A O 1
ATOM 811 N N . THR A 1 111 ? -15.592 -10.854 18.407 1.00 94.81 111 THR A N 1
ATOM 812 C CA . THR A 1 111 ? -14.529 -11.870 18.530 1.00 94.81 111 THR A CA 1
ATOM 813 C C . THR A 1 111 ? -13.228 -11.321 19.120 1.00 94.81 111 THR A C 1
ATOM 815 O O . THR A 1 111 ? -12.328 -12.099 19.441 1.00 94.81 111 THR A O 1
ATOM 818 N N . VAL A 1 112 ? -13.122 -10.000 19.288 1.00 93.00 112 VAL A N 1
ATOM 819 C CA . VAL A 1 112 ? -11.944 -9.327 19.832 1.00 93.00 112 VAL A CA 1
ATOM 820 C C . VAL A 1 112 ? -12.179 -9.006 21.304 1.00 93.00 112 VAL A C 1
ATOM 822 O O . VAL A 1 112 ? -13.121 -8.307 21.668 1.00 93.00 112 VAL A O 1
ATOM 825 N N . CYS A 1 113 ? -11.289 -9.494 22.167 1.00 89.25 113 CYS A N 1
ATOM 826 C CA . CYS A 1 113 ? -11.324 -9.222 23.600 1.00 89.25 113 CYS A CA 1
ATOM 827 C C . CYS A 1 113 ? -10.053 -8.487 24.043 1.00 89.25 113 CYS A C 1
ATOM 829 O O . CYS A 1 113 ? -8.943 -8.841 23.645 1.00 89.25 113 CYS A O 1
ATOM 831 N N . VAL A 1 114 ? -10.232 -7.495 24.912 1.00 93.38 114 VAL A N 1
ATOM 832 C CA . VAL A 1 114 ? -9.176 -6.770 25.634 1.00 93.38 114 VAL A CA 1
ATOM 833 C C . VAL A 1 114 ? -9.539 -6.732 27.122 1.00 93.38 114 VAL A C 1
ATOM 835 O O . VAL A 1 114 ? -10.671 -7.056 27.491 1.00 93.38 114 VAL A O 1
ATOM 838 N N . ALA A 1 115 ? -8.597 -6.354 27.988 1.00 92.81 115 ALA A N 1
ATOM 839 C CA . ALA A 1 115 ? -8.894 -6.135 29.405 1.00 92.81 115 ALA A CA 1
ATOM 840 C C . ALA A 1 115 ? -9.952 -5.017 29.599 1.00 92.81 115 ALA A C 1
ATOM 842 O O . ALA A 1 115 ? -10.078 -4.154 28.728 1.00 92.81 115 ALA A O 1
ATOM 843 N N . PRO A 1 116 ? -10.705 -4.980 30.717 1.00 94.56 116 PRO A N 1
ATOM 844 C CA . PRO A 1 116 ? -11.701 -3.930 30.979 1.00 94.56 116 PRO A CA 1
ATOM 845 C C . PRO A 1 116 ? -11.150 -2.493 30.937 1.00 94.56 116 PRO A C 1
ATOM 847 O O . PRO A 1 116 ? -11.865 -1.573 30.547 1.00 94.56 116 PRO A O 1
ATOM 850 N N . GLU A 1 117 ? -9.885 -2.309 31.322 1.00 95.25 117 GLU A N 1
ATOM 851 C CA . GLU A 1 117 ? -9.104 -1.065 31.248 1.00 95.25 117 GLU A CA 1
ATOM 852 C C . GLU A 1 117 ? -8.431 -0.819 29.880 1.00 95.25 117 GLU A C 1
ATOM 854 O O . GLU A 1 117 ? -7.737 0.181 29.688 1.00 95.25 117 GLU A O 1
ATOM 859 N N . GLY A 1 118 ? -8.588 -1.758 28.948 1.00 96.50 118 GLY A N 1
ATOM 860 C CA . GLY A 1 118 ? -8.124 -1.665 27.572 1.00 96.50 118 GLY A CA 1
ATOM 861 C C . GLY A 1 118 ? -9.127 -0.967 26.652 1.00 96.50 118 GLY A C 1
ATOM 862 O O . GLY A 1 118 ? -10.154 -0.420 27.066 1.00 96.50 118 GLY A O 1
ATOM 863 N N . GLY A 1 119 ? -8.830 -0.994 25.358 1.00 96.88 119 GLY A N 1
ATOM 864 C CA . GLY A 1 119 ? -9.666 -0.371 24.341 1.00 96.88 119 GLY A CA 1
ATOM 865 C C . GLY A 1 119 ? -9.097 -0.517 22.938 1.00 96.88 119 GLY A C 1
ATOM 866 O O . GLY A 1 119 ? -8.237 -1.359 22.675 1.00 96.88 119 GLY A O 1
ATOM 867 N N . ALA A 1 120 ? -9.582 0.321 22.031 1.00 98.00 120 ALA A N 1
ATOM 868 C CA . ALA A 1 120 ? -9.190 0.311 20.630 1.00 98.00 120 ALA A CA 1
ATOM 869 C C . ALA A 1 120 ? -9.152 1.716 20.024 1.00 98.00 120 ALA A C 1
ATOM 871 O O . ALA A 1 120 ? -9.839 2.627 20.476 1.00 98.00 120 ALA A O 1
ATOM 872 N N . LEU A 1 121 ? -8.381 1.872 18.952 1.00 98.00 121 LEU A N 1
ATOM 873 C CA . LEU A 1 121 ? -8.427 3.002 18.034 1.00 98.00 121 LEU A CA 1
ATOM 874 C C . LEU A 1 121 ? -8.969 2.487 16.708 1.00 98.00 121 LEU A C 1
ATOM 876 O O . LEU A 1 121 ? -8.295 1.709 16.038 1.00 98.00 121 LEU A O 1
ATOM 880 N N . TYR A 1 122 ? -10.171 2.923 16.353 1.00 97.25 122 TYR A N 1
ATOM 881 C CA . TYR A 1 122 ? -10.848 2.579 15.113 1.00 97.25 122 TYR A CA 1
ATOM 882 C C . TYR A 1 122 ? -10.672 3.687 14.071 1.00 97.25 122 TYR A C 1
ATOM 884 O O . TYR A 1 122 ? -10.894 4.866 14.364 1.00 97.25 122 TYR A O 1
ATOM 892 N N . VAL A 1 123 ? -10.290 3.300 12.854 1.00 95.50 123 VAL A N 1
ATOM 893 C CA . VAL A 1 123 ? -10.168 4.179 11.685 1.00 95.50 123 VAL A CA 1
ATOM 894 C C . VAL A 1 123 ? -10.971 3.569 10.536 1.00 95.50 123 VAL A C 1
ATOM 896 O O . VAL A 1 123 ? -10.465 2.781 9.742 1.00 95.50 123 VAL A O 1
ATOM 899 N N . GLU A 1 124 ? -12.247 3.945 10.441 1.00 93.88 124 GLU A N 1
ATOM 900 C CA . GLU A 1 124 ? -13.179 3.487 9.395 1.00 93.88 124 GLU A CA 1
ATOM 901 C C . GLU A 1 124 ? -12.671 3.781 7.976 1.00 93.88 124 GLU A C 1
ATOM 903 O O . GLU A 1 124 ? -12.928 3.035 7.033 1.00 93.88 124 GLU A O 1
ATOM 908 N N . SER A 1 125 ? -11.923 4.875 7.809 1.00 91.62 125 SER A N 1
ATOM 909 C CA . SER A 1 125 ? -11.420 5.285 6.503 1.00 91.62 125 SER A CA 1
ATOM 910 C C . SER A 1 125 ? -10.328 4.379 5.942 1.00 91.62 125 SER A C 1
ATOM 912 O O . SER A 1 125 ? -10.018 4.539 4.762 1.00 91.62 125 SER A O 1
ATOM 914 N N . ASP A 1 126 ? -9.750 3.465 6.718 1.00 93.00 126 ASP A N 1
ATOM 915 C CA . ASP A 1 126 ? -8.690 2.581 6.234 1.00 93.00 126 ASP A CA 1
ATOM 916 C C . ASP A 1 126 ? -9.224 1.475 5.308 1.00 93.00 126 ASP A C 1
ATOM 918 O O . ASP A 1 126 ? -10.414 1.150 5.265 1.00 93.00 126 ASP A O 1
ATOM 922 N N . ALA A 1 127 ? -8.323 0.912 4.506 1.00 92.75 127 ALA A N 1
ATOM 923 C CA . ALA A 1 127 ? -8.631 -0.163 3.575 1.00 92.75 127 ALA A CA 1
ATOM 924 C C . ALA A 1 127 ? -7.438 -1.109 3.420 1.00 92.75 127 ALA A C 1
ATOM 926 O O . ALA A 1 127 ? -6.283 -0.713 3.588 1.00 92.75 127 ALA A O 1
ATOM 927 N N . GLN A 1 128 ? -7.727 -2.359 3.070 1.00 93.06 128 GLN A N 1
ATOM 928 C CA . GLN A 1 128 ? -6.748 -3.430 2.924 1.00 93.06 128 GLN A CA 1
ATOM 929 C C . GLN A 1 128 ? -6.737 -3.967 1.489 1.00 93.06 128 GLN A C 1
ATOM 931 O O . GLN A 1 128 ? -7.758 -3.970 0.799 1.00 93.06 128 GLN A O 1
ATOM 936 N N . ILE A 1 129 ? -5.565 -4.429 1.052 1.00 94.12 129 ILE A N 1
ATOM 937 C CA . ILE A 1 129 ? -5.348 -5.123 -0.223 1.00 94.12 129 ILE A CA 1
ATOM 938 C C . ILE A 1 129 ? -4.383 -6.286 -0.023 1.00 94.12 129 ILE A C 1
ATOM 940 O O . ILE A 1 129 ? -3.433 -6.201 0.759 1.00 94.12 129 ILE A O 1
ATOM 944 N N . ASN A 1 130 ? -4.544 -7.341 -0.812 1.00 95.88 130 ASN A N 1
ATOM 945 C CA . ASN A 1 130 ? -3.528 -8.373 -0.935 1.00 95.88 130 ASN A CA 1
ATOM 946 C C . ASN A 1 130 ? -2.386 -7.848 -1.814 1.00 95.88 130 ASN A C 1
ATOM 948 O O . ASN A 1 130 ? -2.481 -7.830 -3.043 1.00 95.88 130 ASN A O 1
ATOM 952 N N . GLY A 1 131 ? -1.294 -7.393 -1.192 1.00 94.19 131 GLY A N 1
ATOM 953 C CA . GLY A 1 131 ? -0.175 -6.761 -1.902 1.00 94.19 131 GLY A CA 1
ATOM 954 C C . GLY A 1 131 ? 0.461 -7.652 -2.980 1.00 94.19 131 GLY A C 1
ATOM 955 O O . GLY A 1 131 ? 0.794 -7.170 -4.067 1.00 94.19 131 GLY A O 1
ATOM 956 N N . LYS A 1 132 ? 0.563 -8.967 -2.735 1.00 95.50 132 LYS A N 1
ATOM 957 C CA . LYS A 1 132 ? 1.079 -9.928 -3.723 1.00 95.50 132 LYS A CA 1
ATOM 958 C C . LYS A 1 132 ? 0.126 -10.044 -4.910 1.00 95.50 132 LYS A C 1
ATOM 960 O O . LYS A 1 132 ? 0.551 -9.855 -6.049 1.00 95.50 132 LYS A O 1
ATOM 965 N N . ALA A 1 133 ? -1.150 -10.332 -4.658 1.00 95.94 133 ALA A N 1
ATOM 966 C CA . ALA A 1 133 ? -2.135 -10.508 -5.721 1.00 95.94 133 ALA A CA 1
ATOM 967 C C . ALA A 1 133 ? -2.350 -9.210 -6.523 1.00 95.94 133 ALA A C 1
ATOM 969 O O . ALA A 1 133 ? -2.409 -9.249 -7.752 1.00 95.94 133 ALA A O 1
ATOM 970 N N . THR A 1 134 ? -2.309 -8.054 -5.852 1.00 96.06 134 THR A N 1
ATOM 971 C CA . THR A 1 134 ? -2.304 -6.720 -6.475 1.00 96.06 134 THR A CA 1
ATOM 972 C C . THR A 1 134 ? -1.118 -6.533 -7.419 1.00 96.06 134 THR A C 1
ATOM 974 O O . THR A 1 134 ? -1.309 -6.101 -8.553 1.00 96.06 134 THR A O 1
ATOM 977 N N . THR A 1 135 ? 0.099 -6.904 -7.005 1.00 95.75 135 THR A N 1
ATOM 978 C CA . THR A 1 135 ? 1.298 -6.796 -7.858 1.00 95.75 135 THR A CA 1
ATOM 979 C C . THR A 1 135 ? 1.153 -7.622 -9.139 1.00 95.75 135 THR A C 1
ATOM 981 O O . THR A 1 135 ? 1.418 -7.116 -10.229 1.00 95.75 135 THR A O 1
ATOM 984 N N . HIS A 1 136 ? 0.671 -8.865 -9.032 1.00 95.75 136 HIS A N 1
ATOM 985 C CA . HIS A 1 136 ? 0.392 -9.707 -10.199 1.00 95.75 136 HIS A CA 1
ATOM 986 C C . HIS A 1 136 ? -0.711 -9.110 -11.091 1.00 95.75 136 HIS A C 1
ATOM 988 O O . HIS A 1 136 ? -0.538 -9.027 -12.304 1.00 95.75 136 HIS A O 1
ATOM 994 N N . ALA A 1 137 ? -1.818 -8.639 -10.510 1.00 95.62 137 ALA A N 1
ATOM 995 C CA . ALA A 1 137 ? -2.936 -8.097 -11.277 1.00 95.62 137 ALA A CA 1
ATOM 996 C C . ALA A 1 137 ? -2.585 -6.786 -12.011 1.00 95.62 137 ALA A C 1
ATOM 998 O O . ALA A 1 137 ? -3.013 -6.583 -13.150 1.00 95.62 137 ALA A O 1
ATOM 999 N N . LEU A 1 138 ? -1.760 -5.926 -11.401 1.00 94.81 138 LEU A N 1
ATOM 1000 C CA . LEU A 1 138 ? -1.207 -4.734 -12.050 1.00 94.81 138 LEU A CA 1
ATOM 1001 C C . LEU A 1 138 ? -0.190 -5.081 -13.144 1.00 94.81 138 LEU A C 1
ATOM 1003 O O . LEU A 1 138 ? -0.193 -4.425 -14.186 1.00 94.81 138 LEU A O 1
ATOM 1007 N N . LEU A 1 139 ? 0.645 -6.109 -12.947 1.00 95.19 139 LEU A N 1
ATOM 1008 C CA . LEU A 1 139 ? 1.552 -6.594 -13.990 1.00 95.19 139 LEU A CA 1
ATOM 1009 C C . LEU A 1 139 ? 0.760 -7.083 -15.208 1.00 95.19 139 LEU A C 1
ATOM 1011 O O . LEU A 1 139 ? 1.040 -6.639 -16.317 1.00 95.19 139 LEU A O 1
ATOM 1015 N N . ASP A 1 140 ? -0.276 -7.905 -15.020 1.00 94.25 140 ASP A N 1
ATOM 1016 C CA . ASP A 1 140 ? -1.138 -8.354 -16.122 1.00 94.25 140 ASP A CA 1
ATOM 1017 C C . ASP A 1 140 ? -1.779 -7.174 -16.867 1.00 94.25 140 ASP A C 1
ATOM 1019 O O . ASP A 1 140 ? -1.844 -7.169 -18.096 1.00 94.25 140 ASP A O 1
ATOM 1023 N N . LEU A 1 141 ? -2.242 -6.152 -16.137 1.00 94.06 141 LEU A N 1
ATOM 1024 C CA . LEU A 1 141 ? -2.823 -4.942 -16.721 1.00 94.06 141 LEU A CA 1
ATOM 1025 C C . LEU A 1 141 ? -1.787 -4.136 -17.525 1.00 94.06 141 LEU A C 1
ATOM 1027 O O . LEU A 1 141 ? -2.118 -3.605 -18.588 1.00 94.06 141 LEU A O 1
ATOM 1031 N N . ALA A 1 142 ? -0.536 -4.081 -17.062 1.00 94.75 142 ALA A N 1
ATOM 1032 C CA . ALA A 1 142 ? 0.571 -3.477 -17.794 1.00 94.75 142 ALA A CA 1
ATOM 1033 C C . ALA A 1 142 ? 0.942 -4.293 -19.046 1.00 94.75 142 ALA A C 1
ATOM 1035 O O . ALA A 1 142 ? 1.150 -3.712 -20.106 1.00 94.75 142 ALA A O 1
ATOM 1036 N N . LEU A 1 143 ? 0.933 -5.629 -18.978 1.00 95.12 143 LEU A N 1
ATOM 1037 C CA . LEU A 1 143 ? 1.203 -6.520 -20.118 1.00 95.12 143 LEU A CA 1
ATOM 1038 C C . LEU A 1 143 ? 0.150 -6.423 -21.236 1.00 95.12 143 LEU A C 1
ATOM 1040 O O . LEU A 1 143 ? 0.465 -6.695 -22.394 1.00 95.12 143 LEU A O 1
ATOM 1044 N N . ARG A 1 144 ? -1.076 -5.967 -20.935 1.00 93.38 144 ARG A N 1
ATOM 1045 C CA . ARG A 1 144 ? -2.083 -5.610 -21.958 1.00 93.38 144 ARG A CA 1
ATOM 1046 C C . ARG A 1 144 ? -1.652 -4.391 -22.806 1.00 93.38 144 ARG A C 1
ATOM 1048 O O . ARG A 1 144 ? -2.201 -4.178 -23.887 1.00 93.38 144 ARG A O 1
ATOM 1055 N N . GLN A 1 145 ? -0.675 -3.591 -22.359 1.00 94.69 145 GLN A N 1
ATOM 1056 C CA . GLN A 1 145 ? -0.193 -2.396 -23.061 1.00 94.69 145 GLN A CA 1
ATOM 1057 C C . GLN A 1 145 ? 0.921 -2.732 -24.061 1.00 94.69 145 GLN A C 1
ATOM 1059 O O . GLN A 1 145 ? 2.027 -3.100 -23.680 1.00 94.69 145 GLN A O 1
ATOM 1064 N N . LYS A 1 146 ? 0.689 -2.477 -25.356 1.00 93.75 146 LYS A N 1
ATOM 1065 C CA . LYS A 1 146 ? 1.651 -2.775 -26.446 1.00 93.75 146 LYS A CA 1
ATOM 1066 C C . LYS A 1 146 ? 3.039 -2.124 -26.307 1.00 93.75 146 LYS A C 1
ATOM 1068 O O . LYS A 1 146 ? 3.968 -2.556 -26.978 1.00 93.75 146 LYS A O 1
ATOM 1073 N N . LYS A 1 147 ? 3.160 -1.058 -25.507 1.00 94.25 147 LYS A N 1
ATOM 1074 C CA . LYS A 1 147 ? 4.410 -0.312 -25.263 1.00 94.25 147 LYS A CA 1
ATOM 1075 C C . LYS A 1 147 ? 5.122 -0.723 -23.968 1.00 94.25 147 LYS A C 1
ATOM 1077 O O . LYS A 1 147 ? 6.190 -0.192 -23.678 1.00 94.25 147 LYS A O 1
ATOM 1082 N N . PHE A 1 148 ? 4.521 -1.599 -23.164 1.00 95.00 148 PHE A N 1
ATOM 1083 C CA . PHE A 1 148 ? 5.124 -2.070 -21.927 1.00 95.00 148 PHE A CA 1
ATOM 1084 C C . PHE A 1 148 ? 5.994 -3.294 -22.212 1.00 95.00 148 PHE A C 1
ATOM 1086 O O . PHE A 1 148 ? 5.543 -4.291 -22.774 1.00 95.00 148 PHE A O 1
ATOM 1093 N N . HIS A 1 149 ? 7.255 -3.211 -21.804 1.00 91.06 149 HIS A N 1
ATOM 1094 C CA . HIS A 1 149 ? 8.216 -4.299 -21.899 1.00 91.06 149 HIS A CA 1
ATOM 1095 C C . HIS A 1 149 ? 8.756 -4.585 -20.503 1.00 91.06 149 HIS A C 1
ATOM 1097 O O . HIS A 1 149 ? 9.005 -3.666 -19.726 1.00 91.06 149 HIS A O 1
ATOM 1103 N N . HIS A 1 150 ? 8.939 -5.864 -20.192 1.00 91.75 150 HIS A N 1
ATOM 1104 C CA . HIS A 1 150 ? 9.401 -6.324 -18.890 1.00 91.75 150 HIS A CA 1
ATOM 1105 C C . HIS A 1 150 ? 10.439 -7.433 -19.070 1.00 91.75 150 HIS A C 1
ATOM 1107 O O . HIS A 1 150 ? 10.493 -8.088 -20.114 1.00 91.75 150 HIS A O 1
ATOM 1113 N N . GLN A 1 151 ? 11.259 -7.633 -18.046 1.00 89.56 151 GLN A N 1
ATOM 1114 C CA . GLN A 1 151 ? 12.186 -8.749 -17.936 1.00 89.56 151 GLN A CA 1
ATOM 1115 C C . GLN A 1 151 ? 12.255 -9.141 -16.461 1.00 89.56 151 GLN A C 1
ATOM 1117 O O . GLN A 1 151 ? 12.431 -8.283 -15.600 1.00 89.56 151 GLN A O 1
ATOM 1122 N N . LEU A 1 152 ? 12.057 -10.426 -16.178 1.00 90.75 152 LEU A N 1
ATOM 1123 C CA . LEU A 1 152 ? 12.089 -11.002 -14.834 1.00 90.75 152 LEU A CA 1
ATOM 1124 C C . LEU A 1 152 ? 13.256 -11.987 -14.744 1.00 90.75 152 LEU A C 1
ATOM 1126 O O . LEU A 1 152 ? 13.704 -12.505 -15.764 1.00 90.75 152 LEU A O 1
ATOM 1130 N N . GLY A 1 153 ? 13.745 -12.248 -13.529 1.00 88.88 153 GLY A N 1
ATOM 1131 C CA . GLY A 1 153 ? 14.881 -13.154 -13.326 1.00 88.88 153 GLY A CA 1
ATOM 1132 C C . GLY A 1 153 ? 16.185 -12.641 -13.944 1.00 88.88 153 GLY A C 1
ATOM 1133 O O . GLY A 1 153 ? 17.006 -13.430 -14.397 1.00 88.88 153 GLY A O 1
ATOM 1134 N N . SER A 1 154 ? 16.368 -11.322 -14.024 1.00 88.75 154 SER A N 1
ATOM 1135 C CA . SER A 1 154 ? 17.592 -10.708 -14.544 1.00 88.75 154 SER A CA 1
ATOM 1136 C C . SER A 1 154 ? 18.030 -9.593 -13.616 1.00 88.75 154 SER A C 1
ATOM 1138 O O . SER A 1 154 ? 17.399 -8.541 -13.537 1.00 88.75 154 SER A O 1
ATOM 1140 N N . GLU A 1 155 ? 19.095 -9.870 -12.880 1.00 88.81 155 GLU A N 1
ATOM 1141 C CA . GLU A 1 155 ? 19.712 -8.930 -11.958 1.00 88.81 155 GLU A CA 1
ATOM 1142 C C . GLU A 1 155 ? 20.375 -7.783 -12.728 1.00 88.81 155 GLU A C 1
ATOM 1144 O O . GLU A 1 155 ? 20.981 -7.999 -13.783 1.00 88.81 155 GLU A O 1
ATOM 1149 N N . VAL A 1 156 ? 20.242 -6.566 -12.198 1.00 88.31 156 VAL A N 1
ATOM 1150 C CA . VAL A 1 156 ? 20.942 -5.378 -12.693 1.00 88.31 156 VAL A CA 1
ATOM 1151 C C . VAL A 1 156 ? 22.366 -5.410 -12.151 1.00 88.31 156 VAL A C 1
ATOM 1153 O O . VAL A 1 156 ? 22.560 -5.366 -10.940 1.00 88.31 156 VAL A O 1
ATOM 1156 N N . SER A 1 157 ? 23.351 -5.491 -13.042 1.00 84.06 157 SER A N 1
ATOM 1157 C CA . SER A 1 157 ? 24.768 -5.605 -12.683 1.00 84.06 157 SER A CA 1
ATOM 1158 C C . SER A 1 157 ? 25.476 -4.256 -12.597 1.00 84.06 157 SER A C 1
ATOM 1160 O O . SER A 1 157 ? 26.443 -4.116 -11.854 1.00 84.06 157 SER A O 1
ATOM 1162 N N . SER A 1 158 ? 25.035 -3.269 -13.380 1.00 80.00 158 SER A N 1
ATOM 1163 C CA . SER A 1 158 ? 25.618 -1.927 -13.380 1.00 80.00 158 SER A CA 1
ATOM 1164 C C . SER A 1 158 ? 24.716 -0.911 -14.079 1.00 80.00 158 SER A C 1
ATOM 1166 O O . SER A 1 158 ? 23.763 -1.242 -14.790 1.00 80.00 158 SER A O 1
ATOM 1168 N N . PHE A 1 159 ? 25.058 0.356 -13.878 1.00 82.88 159 PHE A N 1
ATOM 1169 C CA . PHE A 1 159 ? 24.437 1.504 -14.515 1.00 82.88 159 PHE A CA 1
ATOM 1170 C C . PHE A 1 159 ? 25.528 2.367 -15.142 1.00 82.88 159 PHE A C 1
ATOM 1172 O O . PHE A 1 159 ? 26.642 2.428 -14.627 1.00 82.88 159 PHE A O 1
ATOM 1179 N N . GLN A 1 160 ? 25.206 3.060 -16.228 1.00 76.69 160 GLN A N 1
ATOM 1180 C CA . GLN A 1 160 ? 26.081 4.063 -16.828 1.00 76.69 160 GLN A CA 1
ATOM 1181 C C . GLN A 1 160 ? 25.248 5.295 -17.178 1.00 76.69 160 GLN A C 1
ATOM 1183 O O . GLN A 1 160 ? 24.144 5.179 -17.714 1.00 76.69 160 GLN A O 1
ATOM 1188 N N . THR A 1 161 ? 25.776 6.480 -16.898 1.00 74.25 161 THR A N 1
ATOM 1189 C CA . THR A 1 161 ? 25.219 7.748 -17.377 1.00 74.25 161 THR A CA 1
ATOM 1190 C C . THR A 1 161 ? 26.233 8.387 -18.320 1.00 74.25 161 THR A C 1
ATOM 1192 O O . THR A 1 161 ? 27.443 8.257 -18.132 1.00 74.25 161 THR A O 1
ATOM 1195 N N . GLY A 1 162 ? 25.756 9.043 -19.372 1.00 67.12 162 GLY A N 1
ATOM 1196 C CA . GLY A 1 162 ? 26.623 9.685 -20.357 1.00 67.12 162 GLY A CA 1
ATOM 1197 C C . GLY A 1 162 ? 25.829 10.499 -21.365 1.00 67.12 162 GLY A C 1
ATOM 1198 O O . GLY A 1 162 ? 24.600 10.479 -21.351 1.00 67.12 162 GLY A O 1
ATOM 1199 N N . LEU A 1 163 ? 26.521 11.216 -22.247 1.00 61.28 163 LEU A N 1
ATOM 1200 C CA . LEU A 1 163 ? 25.891 11.897 -23.376 1.00 61.28 163 LEU A CA 1
ATOM 1201 C C . LEU A 1 163 ? 25.700 10.901 -24.525 1.00 61.28 163 LEU A C 1
ATOM 1203 O O . LEU A 1 163 ? 26.661 10.293 -24.996 1.00 61.28 163 LEU A O 1
ATOM 1207 N N . GLY A 1 164 ? 24.460 10.746 -24.982 1.00 59.94 164 GLY A N 1
ATOM 1208 C CA . GLY A 1 164 ? 24.143 10.016 -26.202 1.00 59.94 164 GLY A CA 1
ATOM 1209 C C . GLY A 1 164 ? 24.666 10.742 -27.444 1.00 59.94 164 GLY A C 1
ATOM 1210 O O . GLY A 1 164 ? 24.999 11.927 -27.409 1.00 59.94 164 GLY A O 1
ATOM 1211 N N . SER A 1 165 ? 24.684 10.052 -28.586 1.00 59.03 165 SER A N 1
ATOM 1212 C CA . SER A 1 165 ? 25.177 10.591 -29.869 1.00 59.03 165 SER A CA 1
ATOM 1213 C C . SER A 1 165 ? 24.404 11.809 -30.402 1.00 59.03 165 SER A C 1
ATOM 1215 O O . SER A 1 165 ? 24.861 12.470 -31.329 1.00 59.03 165 SER A O 1
ATOM 1217 N N . ASN A 1 166 ? 23.247 12.115 -29.815 1.00 61.19 166 ASN A N 1
ATOM 1218 C CA . ASN A 1 166 ? 22.410 13.284 -30.087 1.00 61.19 166 ASN A CA 1
ATOM 1219 C C . ASN A 1 166 ? 22.580 14.420 -29.053 1.00 61.19 166 ASN A C 1
ATOM 1221 O O . ASN A 1 166 ? 21.806 15.373 -29.077 1.00 61.19 166 ASN A O 1
ATOM 1225 N N . GLY A 1 167 ? 23.533 14.309 -28.121 1.00 58.56 167 GLY A N 1
ATOM 1226 C CA . GLY A 1 167 ? 23.761 15.284 -27.050 1.00 58.56 167 GLY A CA 1
ATOM 1227 C C . GLY A 1 167 ? 22.743 15.246 -25.903 1.00 58.56 167 GLY A C 1
ATOM 1228 O O . GLY A 1 167 ? 22.866 16.035 -24.969 1.00 58.56 167 GLY A O 1
ATOM 1229 N N . LEU A 1 168 ? 21.756 14.343 -25.929 1.00 59.19 168 LEU A N 1
ATOM 1230 C CA . LEU A 1 168 ? 20.854 14.118 -24.796 1.00 59.19 168 LEU A CA 1
ATOM 1231 C C . LEU A 1 168 ? 21.487 13.154 -23.791 1.00 59.19 168 LEU A C 1
ATOM 1233 O O . LEU A 1 168 ? 22.241 12.257 -24.166 1.00 59.19 168 LEU A O 1
ATOM 1237 N N . GLY A 1 169 ? 21.139 13.302 -22.512 1.00 63.53 169 GLY A N 1
ATOM 1238 C CA . GLY A 1 169 ? 21.529 12.339 -21.485 1.00 63.53 169 GLY A CA 1
ATOM 1239 C C . GLY A 1 169 ? 21.014 10.937 -21.819 1.00 63.53 169 GLY A C 1
ATOM 1240 O O . GLY A 1 169 ? 19.825 10.740 -22.063 1.00 63.53 169 GLY A O 1
ATOM 1241 N N . SER A 1 170 ? 21.917 9.962 -21.826 1.00 73.19 170 SER A N 1
ATOM 1242 C CA . SER A 1 170 ? 21.620 8.539 -21.939 1.00 73.19 170 SER A CA 1
ATOM 1243 C C . SER A 1 170 ? 21.868 7.854 -20.600 1.00 73.19 170 SER A C 1
ATOM 1245 O O . SER A 1 170 ? 22.949 7.978 -20.019 1.00 73.19 170 SER A O 1
ATOM 1247 N N . LEU A 1 171 ? 20.863 7.122 -20.134 1.00 80.06 171 LEU A N 1
ATOM 1248 C CA . LEU A 1 171 ? 20.897 6.278 -18.949 1.00 80.06 171 LEU A CA 1
ATOM 1249 C C . LEU A 1 171 ? 20.892 4.828 -19.425 1.00 80.06 171 LEU A C 1
ATOM 1251 O O . LEU A 1 171 ? 19.919 4.376 -20.031 1.00 80.06 171 LEU A O 1
ATOM 1255 N N . VAL A 1 172 ? 21.987 4.116 -19.188 1.00 84.75 172 VAL A N 1
ATOM 1256 C CA . VAL A 1 172 ? 22.170 2.722 -19.591 1.00 84.75 172 VAL A CA 1
ATOM 1257 C C . VAL A 1 172 ? 22.111 1.836 -18.353 1.00 84.75 172 VAL A C 1
ATOM 1259 O O . VAL A 1 172 ? 22.728 2.140 -17.334 1.00 84.75 172 VAL A O 1
ATOM 1262 N N . VAL A 1 173 ? 21.362 0.741 -18.447 1.00 87.50 173 VAL A N 1
ATOM 1263 C CA . VAL A 1 173 ? 21.254 -0.288 -17.409 1.00 87.50 173 VAL A CA 1
ATOM 1264 C C . VAL A 1 173 ? 21.742 -1.598 -18.005 1.00 87.50 173 VAL A C 1
ATOM 1266 O O . VAL A 1 173 ? 21.183 -2.069 -18.999 1.00 87.50 173 VAL A O 1
ATOM 1269 N N . ASP A 1 174 ? 22.763 -2.189 -17.398 1.00 86.94 174 ASP A N 1
ATOM 1270 C CA . ASP A 1 174 ? 23.226 -3.525 -17.746 1.00 86.94 174 ASP A CA 1
ATOM 1271 C C . ASP A 1 174 ? 22.615 -4.551 -16.793 1.00 86.94 174 ASP A C 1
ATOM 1273 O O . ASP A 1 174 ? 22.583 -4.378 -15.574 1.00 86.94 174 ASP A O 1
ATOM 1277 N N . THR A 1 175 ? 22.114 -5.633 -17.375 1.00 86.88 175 THR A N 1
ATOM 1278 C CA . THR A 1 175 ? 21.579 -6.798 -16.669 1.00 86.88 175 THR A CA 1
ATOM 1279 C C . THR A 1 175 ? 22.319 -8.047 -17.119 1.00 86.88 175 THR A C 1
ATOM 1281 O O . THR A 1 175 ? 22.942 -8.049 -18.185 1.00 86.88 175 THR A O 1
ATOM 1284 N N . GLN A 1 176 ? 22.198 -9.138 -16.362 1.00 80.06 176 GLN A N 1
ATOM 1285 C CA . GLN A 1 176 ? 22.707 -10.445 -16.785 1.00 80.06 176 GLN A CA 1
ATOM 1286 C C . GLN A 1 176 ? 22.113 -10.853 -18.157 1.00 80.06 176 GLN A C 1
ATOM 1288 O O . GLN A 1 176 ? 20.986 -11.335 -18.257 1.00 80.06 176 GLN A O 1
ATOM 1293 N N . GLY A 1 177 ? 22.880 -10.624 -19.229 1.00 75.38 177 GLY A N 1
ATOM 1294 C CA . GLY A 1 177 ? 22.552 -10.978 -20.614 1.00 75.38 177 GLY A CA 1
ATOM 1295 C C . GLY A 1 177 ? 21.914 -9.886 -21.489 1.00 75.38 177 GLY A C 1
ATOM 1296 O O . GLY A 1 177 ? 21.814 -10.105 -22.697 1.00 75.38 177 GLY A O 1
ATOM 1297 N N . ARG A 1 178 ? 21.490 -8.723 -20.961 1.00 86.69 178 ARG A N 1
ATOM 1298 C CA . ARG A 1 178 ? 20.873 -7.642 -21.773 1.00 86.69 178 ARG A CA 1
ATOM 1299 C C . ARG A 1 178 ? 21.216 -6.231 -21.285 1.00 86.69 178 ARG A C 1
ATOM 1301 O O . ARG A 1 178 ? 21.278 -5.978 -20.086 1.00 86.69 178 ARG A O 1
ATOM 1308 N N . ARG A 1 179 ? 21.347 -5.304 -22.239 1.00 87.62 179 ARG A N 1
ATOM 1309 C CA . ARG A 1 179 ? 21.547 -3.864 -22.024 1.00 87.62 179 ARG A CA 1
ATOM 1310 C C . ARG A 1 179 ? 20.283 -3.087 -22.390 1.00 87.62 179 ARG A C 1
ATOM 1312 O O . ARG A 1 179 ? 19.700 -3.322 -23.449 1.00 87.62 179 ARG A O 1
ATOM 1319 N N . PHE A 1 180 ? 19.899 -2.137 -21.547 1.00 88.12 180 PHE A N 1
ATOM 1320 C CA . PHE A 1 180 ? 18.793 -1.204 -21.764 1.00 88.12 180 PHE A CA 1
ATOM 1321 C C . PHE A 1 180 ? 19.315 0.230 -21.819 1.00 88.12 180 PHE A C 1
ATOM 1323 O O . PHE A 1 180 ? 20.248 0.563 -21.097 1.00 88.12 180 PHE A O 1
ATOM 1330 N N . ALA A 1 181 ? 18.700 1.085 -22.636 1.00 86.50 181 ALA A N 1
ATOM 1331 C CA . ALA A 1 181 ? 19.023 2.507 -22.711 1.00 86.50 181 ALA A CA 1
ATOM 1332 C C . ALA A 1 181 ? 17.743 3.354 -22.665 1.00 86.50 181 ALA A C 1
ATOM 1334 O O . ALA A 1 181 ? 16.760 3.037 -23.335 1.00 86.50 181 ALA A O 1
ATOM 1335 N N . SER A 1 182 ? 17.772 4.437 -21.890 1.00 84.94 182 SER A N 1
ATOM 1336 C CA . SER A 1 182 ? 16.706 5.433 -21.752 1.00 84.94 182 SER A CA 1
ATOM 1337 C C . SER A 1 182 ? 17.283 6.830 -21.974 1.00 84.94 182 SER A C 1
ATOM 1339 O O . SER A 1 182 ? 18.359 7.142 -21.468 1.00 84.94 182 SER A O 1
ATOM 1341 N N . SER A 1 183 ? 16.573 7.676 -22.719 1.00 80.94 183 SER A N 1
ATOM 1342 C CA . SER A 1 183 ? 16.937 9.082 -22.964 1.00 80.94 183 SER A CA 1
ATOM 1343 C C . SER A 1 183 ? 16.132 10.079 -22.119 1.00 80.94 183 SER A C 1
ATOM 1345 O O . SER A 1 183 ? 16.159 11.278 -22.388 1.00 80.94 183 SER A O 1
ATOM 1347 N N . GLN A 1 184 ? 15.356 9.587 -21.146 1.00 83.88 184 GLN A N 1
ATOM 1348 C CA . GLN A 1 184 ? 14.444 10.404 -20.339 1.00 83.88 184 GLN A CA 1
ATOM 1349 C C . GLN A 1 184 ? 14.709 10.239 -18.844 1.00 83.88 184 GLN A C 1
ATOM 1351 O O . GLN A 1 184 ? 15.112 11.185 -18.176 1.00 83.88 184 GLN A O 1
ATOM 1356 N N . ALA A 1 185 ? 14.466 9.040 -18.317 1.00 84.38 185 ALA A N 1
ATOM 1357 C CA . ALA A 1 185 ? 14.547 8.763 -16.890 1.00 84.38 185 ALA A CA 1
ATOM 1358 C C . ALA A 1 185 ? 14.864 7.289 -16.617 1.00 84.38 185 ALA A C 1
ATOM 1360 O O . ALA A 1 185 ? 14.607 6.408 -17.444 1.00 84.38 185 ALA A O 1
ATOM 1361 N N . LEU A 1 186 ? 15.381 7.047 -15.416 1.00 85.31 186 LEU A N 1
ATOM 1362 C CA . LEU A 1 186 ? 15.515 5.749 -14.772 1.00 85.31 186 LEU A CA 1
ATOM 1363 C C . LEU A 1 186 ? 14.842 5.862 -13.401 1.00 85.31 186 LEU A C 1
ATOM 1365 O O . LEU A 1 186 ? 15.115 6.806 -12.664 1.00 85.31 186 LEU A O 1
ATOM 1369 N N . VAL A 1 187 ? 13.973 4.912 -13.060 1.00 89.31 187 VAL A N 1
ATOM 1370 C CA . VAL A 1 187 ? 13.294 4.864 -11.758 1.00 89.31 187 VAL A CA 1
ATOM 1371 C C . VAL A 1 187 ? 13.788 3.638 -11.001 1.00 89.31 187 V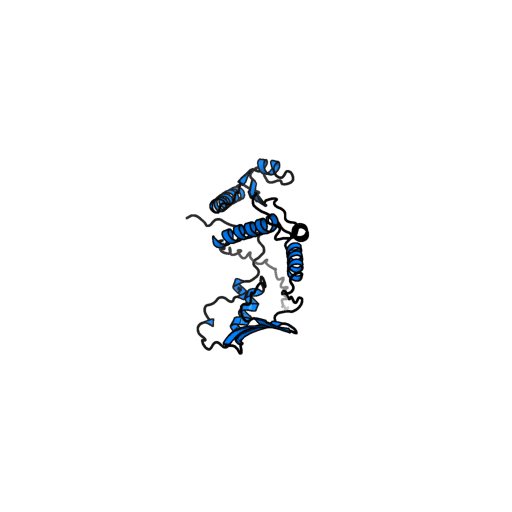AL A C 1
ATOM 1373 O O . VAL A 1 187 ? 13.620 2.511 -11.465 1.00 89.31 187 VAL A O 1
ATOM 1376 N N . ILE A 1 188 ? 14.388 3.853 -9.831 1.00 87.81 188 ILE A N 1
ATOM 1377 C CA . ILE A 1 188 ? 14.860 2.778 -8.953 1.00 87.81 188 ILE A CA 1
ATOM 1378 C C . ILE A 1 188 ? 13.752 2.472 -7.944 1.00 87.81 188 ILE A C 1
ATOM 1380 O O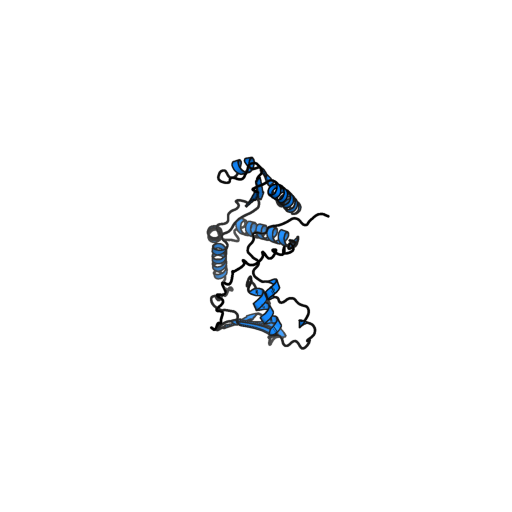 . ILE A 1 188 ? 13.549 3.208 -6.984 1.00 87.81 188 ILE A O 1
ATOM 1384 N N . ALA A 1 189 ? 13.029 1.377 -8.178 1.00 92.00 189 ALA A N 1
ATOM 1385 C CA . ALA A 1 189 ? 11.953 0.884 -7.313 1.00 92.00 189 ALA A CA 1
ATOM 1386 C C . ALA A 1 189 ? 12.336 -0.443 -6.622 1.00 92.00 189 ALA A C 1
ATOM 1388 O O . ALA A 1 189 ? 11.504 -1.324 -6.423 1.00 92.00 189 ALA A O 1
ATOM 1389 N N . ALA A 1 190 ? 13.616 -0.609 -6.278 1.00 89.88 190 ALA A N 1
ATOM 1390 C CA . ALA A 1 190 ? 14.202 -1.871 -5.820 1.00 89.88 190 ALA A CA 1
ATOM 1391 C C . ALA A 1 190 ? 14.082 -2.113 -4.299 1.00 89.88 190 ALA A C 1
ATOM 1393 O O . ALA A 1 190 ? 14.869 -2.863 -3.724 1.00 89.88 190 ALA A O 1
ATOM 1394 N N . GLY A 1 191 ? 13.135 -1.462 -3.614 1.00 88.62 191 GLY A N 1
ATOM 1395 C CA . GLY A 1 191 ? 12.929 -1.614 -2.168 1.00 88.62 191 GLY A CA 1
ATOM 1396 C C . GLY A 1 191 ? 14.219 -1.418 -1.360 1.00 88.62 191 GLY A C 1
ATOM 1397 O O . GLY A 1 191 ? 14.954 -0.456 -1.583 1.00 88.62 191 GLY A O 1
ATOM 1398 N N . ALA A 1 192 ? 14.521 -2.355 -0.456 1.00 86.25 192 ALA A N 1
ATOM 1399 C CA . ALA A 1 192 ? 15.718 -2.314 0.391 1.00 86.25 192 ALA A CA 1
ATOM 1400 C C . ALA A 1 192 ? 17.054 -2.437 -0.376 1.00 86.25 192 ALA A C 1
ATOM 1402 O O . ALA A 1 192 ? 18.093 -2.035 0.142 1.00 86.25 192 ALA A O 1
ATOM 1403 N N . TRP A 1 193 ? 17.047 -2.943 -1.615 1.00 86.88 193 TRP A N 1
ATOM 1404 C CA . TRP A 1 193 ? 18.247 -3.023 -2.461 1.00 86.88 193 TRP A CA 1
ATOM 1405 C C . TRP A 1 193 ? 18.587 -1.694 -3.153 1.00 86.88 193 TRP A C 1
ATOM 1407 O O . TRP A 1 193 ? 19.688 -1.546 -3.681 1.00 86.88 193 TRP A O 1
ATOM 1417 N N . SER A 1 194 ? 17.681 -0.707 -3.126 1.00 87.94 194 SER A N 1
ATOM 1418 C CA . SER A 1 194 ? 17.857 0.577 -3.826 1.00 87.94 194 SER A CA 1
ATOM 1419 C C . SER A 1 194 ? 19.135 1.307 -3.412 1.00 87.94 194 SER A C 1
ATOM 1421 O O . SER A 1 194 ? 19.822 1.842 -4.274 1.00 87.94 194 SER A O 1
ATOM 1423 N N . GLY A 1 195 ? 19.497 1.279 -2.124 1.00 85.06 195 GLY A N 1
ATOM 1424 C CA . GLY A 1 195 ? 20.720 1.923 -1.636 1.00 85.06 195 GLY A CA 1
ATOM 1425 C C . GLY A 1 195 ? 21.991 1.349 -2.261 1.00 85.06 195 GLY A C 1
ATOM 1426 O O . GLY A 1 195 ? 22.808 2.099 -2.781 1.00 85.06 195 GLY A O 1
ATOM 1427 N N . HIS A 1 196 ? 22.104 0.020 -2.315 1.00 83.19 196 HIS A N 1
ATOM 1428 C CA . HIS A 1 196 ? 23.248 -0.666 -2.923 1.00 83.19 196 HIS A CA 1
ATOM 1429 C C . HIS A 1 196 ? 23.363 -0.399 -4.438 1.00 83.19 196 HIS A C 1
ATOM 1431 O O . HIS A 1 196 ? 24.457 -0.181 -4.966 1.00 83.19 196 HIS A O 1
ATOM 1437 N N . LEU A 1 197 ? 22.223 -0.357 -5.137 1.00 82.44 197 LEU A N 1
ATOM 1438 C CA . LEU A 1 197 ? 22.171 -0.003 -6.559 1.00 82.44 197 LEU A CA 1
ATOM 1439 C C . LEU A 1 197 ? 22.588 1.459 -6.805 1.00 82.44 197 LEU A C 1
ATOM 1441 O O . LEU A 1 197 ? 23.312 1.727 -7.762 1.00 82.44 197 LEU A O 1
ATOM 1445 N N . ILE A 1 198 ? 22.184 2.394 -5.938 1.00 82.00 198 ILE A N 1
ATOM 1446 C CA . ILE A 1 198 ? 22.582 3.810 -6.023 1.00 82.00 198 ILE A CA 1
ATOM 1447 C C . ILE A 1 198 ? 24.076 3.986 -5.728 1.00 82.00 198 ILE A C 1
ATOM 1449 O O . ILE A 1 198 ? 24.756 4.689 -6.475 1.00 82.00 198 ILE A O 1
ATOM 1453 N N . ASP A 1 199 ? 24.616 3.300 -4.717 1.00 79.31 199 ASP A N 1
ATOM 1454 C CA . ASP A 1 199 ? 26.055 3.327 -4.428 1.00 79.31 199 ASP A CA 1
ATOM 1455 C C . ASP A 1 199 ? 26.872 2.829 -5.646 1.00 79.31 199 ASP A C 1
ATOM 1457 O O . ASP A 1 199 ? 27.930 3.380 -5.954 1.00 79.31 199 ASP A O 1
ATOM 1461 N N . THR A 1 200 ? 26.346 1.872 -6.424 1.00 74.94 200 THR A N 1
ATOM 1462 C CA . THR A 1 200 ? 26.956 1.411 -7.692 1.00 74.94 200 THR A CA 1
ATOM 1463 C C . THR A 1 200 ? 26.904 2.479 -8.797 1.00 74.94 200 THR A C 1
ATOM 1465 O O . THR A 1 200 ? 27.864 2.629 -9.553 1.00 74.94 200 THR A O 1
ATOM 1468 N N . ILE A 1 201 ? 25.830 3.277 -8.883 1.00 70.81 201 ILE A N 1
ATOM 1469 C CA . ILE A 1 201 ? 25.753 4.425 -9.811 1.00 70.81 201 ILE A CA 1
ATOM 1470 C C . ILE A 1 201 ? 26.833 5.454 -9.464 1.00 70.81 201 ILE A C 1
ATOM 1472 O O . ILE A 1 201 ? 27.612 5.841 -10.334 1.00 70.81 201 ILE A O 1
ATOM 1476 N N . LEU A 1 202 ? 26.906 5.872 -8.200 1.00 66.88 202 LEU A N 1
ATOM 1477 C CA . LEU A 1 202 ? 27.780 6.965 -7.766 1.00 66.88 202 LEU A CA 1
ATOM 1478 C C . LEU A 1 202 ? 29.270 6.586 -7.765 1.00 66.88 202 LEU A C 1
ATOM 1480 O O . LEU A 1 202 ? 30.113 7.439 -8.026 1.00 66.88 202 LEU A O 1
ATOM 1484 N N . THR A 1 203 ? 29.607 5.313 -7.539 1.00 63.44 203 THR A N 1
ATOM 1485 C CA . THR A 1 203 ? 30.999 4.820 -7.598 1.00 63.44 203 THR A CA 1
ATOM 1486 C C . THR A 1 203 ? 31.499 4.538 -9.017 1.00 63.44 203 THR A C 1
ATOM 1488 O O . THR A 1 203 ? 32.708 4.541 -9.240 1.00 63.44 203 THR A O 1
ATOM 1491 N N . SER A 1 204 ? 30.601 4.340 -9.988 1.00 56.91 204 SER A N 1
ATOM 1492 C CA . SER A 1 204 ? 30.960 4.124 -11.401 1.00 56.91 204 SER A CA 1
ATOM 1493 C C . SER A 1 204 ? 31.259 5.414 -12.186 1.00 56.91 204 SER A C 1
ATOM 1495 O O . SER A 1 204 ? 31.740 5.350 -13.319 1.00 56.91 204 SER A O 1
ATOM 1497 N N . GLN A 1 205 ? 30.995 6.587 -11.600 1.00 56.53 205 GLN A N 1
ATOM 1498 C CA . GLN A 1 205 ? 31.331 7.889 -12.180 1.00 56.53 205 GLN A CA 1
ATOM 1499 C C . GLN A 1 205 ? 32.799 8.249 -11.871 1.00 56.53 205 GLN A C 1
ATOM 1501 O O . GLN A 1 205 ? 33.169 8.304 -10.694 1.00 56.53 205 GLN A O 1
ATOM 1506 N N . PRO A 1 206 ? 33.644 8.569 -12.871 1.00 48.28 206 PRO A N 1
ATOM 1507 C CA . PRO A 1 206 ? 34.968 9.131 -12.620 1.00 48.28 206 PRO A CA 1
ATOM 1508 C C . PRO A 1 206 ? 34.837 10.589 -12.151 1.00 48.28 206 PRO A C 1
ATOM 1510 O O . PRO A 1 206 ? 34.855 11.522 -12.951 1.00 48.28 206 PRO A O 1
ATOM 1513 N N . CYS A 1 207 ? 34.681 10.784 -10.841 1.00 47.59 207 CYS A N 1
ATOM 1514 C CA . CYS A 1 207 ? 34.693 12.104 -10.216 1.00 47.59 207 CYS A CA 1
ATOM 1515 C C . CYS A 1 207 ? 36.123 12.472 -9.787 1.00 47.59 207 CYS A C 1
ATOM 1517 O O . CYS A 1 207 ? 36.758 11.711 -9.053 1.00 47.59 207 CYS A O 1
ATOM 1519 N N . ASN A 1 208 ? 36.615 13.633 -10.232 1.00 48.03 208 ASN A N 1
ATOM 1520 C CA . ASN A 1 208 ? 37.964 14.127 -9.915 1.00 48.03 208 ASN A CA 1
ATOM 1521 C C . ASN A 1 208 ? 38.074 14.769 -8.518 1.00 48.03 208 ASN A C 1
ATOM 1523 O O . ASN A 1 208 ? 39.185 15.047 -8.070 1.00 48.03 208 ASN A O 1
ATOM 1527 N N . ASP A 1 209 ? 36.950 14.989 -7.830 1.00 51.56 209 ASP A N 1
ATOM 1528 C CA . ASP A 1 209 ? 36.907 15.737 -6.574 1.00 51.56 209 ASP A CA 1
ATOM 1529 C C . ASP A 1 209 ? 36.875 14.788 -5.365 1.00 51.56 209 ASP A C 1
ATOM 1531 O O . ASP A 1 209 ? 35.873 14.136 -5.065 1.00 51.56 209 ASP A O 1
ATOM 1535 N N . ASP A 1 210 ? 38.001 14.700 -4.655 1.00 52.25 210 ASP A N 1
ATOM 1536 C CA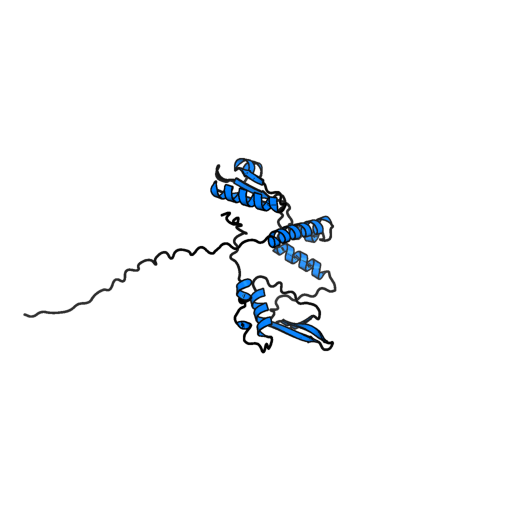 . ASP A 1 210 ? 38.205 13.735 -3.563 1.00 52.25 210 ASP A CA 1
ATOM 1537 C C . ASP A 1 210 ? 37.623 14.203 -2.206 1.00 52.25 210 ASP A C 1
ATOM 1539 O O . ASP A 1 210 ? 37.566 13.443 -1.236 1.00 52.25 210 ASP A O 1
ATOM 1543 N N . GLU A 1 211 ? 37.148 15.454 -2.118 1.00 48.47 211 GLU A N 1
ATOM 1544 C CA . GLU A 1 211 ? 36.601 16.038 -0.881 1.00 48.47 211 GLU A CA 1
ATOM 1545 C C . GLU A 1 211 ? 35.132 15.670 -0.601 1.00 48.47 211 GLU A C 1
ATOM 1547 O O . GLU A 1 211 ? 34.740 15.542 0.564 1.00 48.47 211 GLU A O 1
ATOM 1552 N N . THR A 1 212 ? 34.304 15.455 -1.629 1.00 49.06 212 THR A N 1
ATOM 1553 C CA . THR A 1 212 ? 32.856 15.199 -1.468 1.00 49.06 212 THR A CA 1
ATOM 1554 C C . THR A 1 212 ? 32.536 13.809 -0.913 1.00 49.06 212 THR A C 1
ATOM 1556 O O . THR A 1 212 ? 31.526 13.642 -0.229 1.00 49.06 212 THR A O 1
ATOM 1559 N N . LYS A 1 213 ? 33.429 12.823 -1.079 1.00 50.72 213 LYS A N 1
ATOM 1560 C CA . LYS A 1 213 ? 33.239 11.437 -0.595 1.00 50.72 213 LYS A CA 1
ATOM 1561 C C . LYS A 1 213 ? 33.167 11.282 0.934 1.00 50.72 213 LYS A C 1
ATOM 1563 O O . LYS A 1 213 ? 32.831 10.204 1.413 1.00 50.72 213 LYS A O 1
ATOM 1568 N N . LYS A 1 214 ? 33.510 12.311 1.722 1.00 46.38 214 LYS A N 1
ATOM 1569 C CA . LYS A 1 214 ?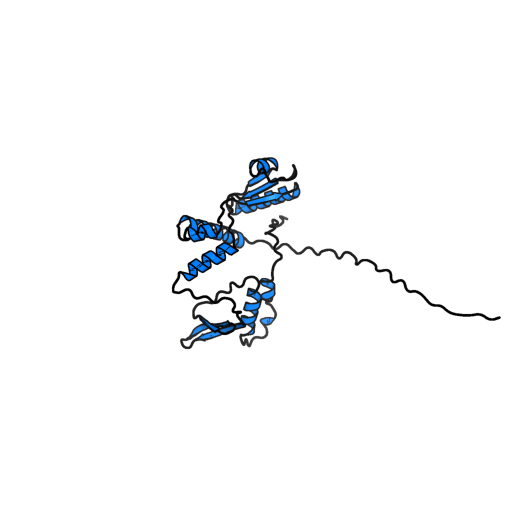 33.675 12.206 3.189 1.00 46.38 214 LYS A CA 1
ATOM 1570 C C . LYS A 1 214 ? 32.470 12.620 4.045 1.00 46.38 214 LYS A C 1
ATOM 1572 O O . LYS A 1 214 ? 32.579 12.543 5.268 1.00 46.38 214 LYS A O 1
ATOM 1577 N N . LYS A 1 215 ? 31.356 13.089 3.464 1.00 47.09 215 LYS A N 1
ATOM 1578 C CA . LYS A 1 215 ? 30.226 13.650 4.245 1.00 47.09 215 LYS A CA 1
ATOM 1579 C C . LYS A 1 215 ? 28.849 13.035 4.002 1.00 47.09 215 LYS A C 1
ATOM 1581 O O . LYS A 1 215 ? 27.975 13.220 4.848 1.00 47.09 215 LYS A O 1
ATOM 1586 N N . GLU A 1 216 ? 28.636 12.305 2.914 1.00 54.41 216 GLU A N 1
ATOM 1587 C CA . GLU A 1 216 ? 27.358 11.626 2.682 1.00 54.41 216 GLU A CA 1
ATOM 1588 C C . GLU A 1 216 ? 27.329 10.273 3.402 1.00 54.41 216 GLU A C 1
ATOM 1590 O O . GLU A 1 216 ? 28.298 9.513 3.374 1.00 54.41 216 GLU A O 1
ATOM 1595 N N . LYS A 1 217 ? 26.214 9.967 4.079 1.00 57.50 217 LYS A N 1
ATOM 1596 C CA . LYS A 1 217 ? 25.973 8.608 4.584 1.00 57.50 217 LYS A CA 1
ATOM 1597 C C . LYS A 1 217 ? 25.761 7.683 3.377 1.00 57.50 217 LYS A C 1
ATOM 1599 O O . LYS A 1 217 ? 25.015 8.092 2.488 1.00 57.50 217 LYS A O 1
ATOM 1604 N N . PRO A 1 218 ? 26.334 6.464 3.355 1.00 70.19 218 PRO A N 1
ATOM 1605 C CA . PRO A 1 218 ? 26.118 5.512 2.266 1.00 70.19 218 PRO A CA 1
ATOM 1606 C C . PRO A 1 218 ? 24.629 5.319 1.977 1.00 70.19 218 PRO A C 1
ATOM 1608 O O . PRO A 1 218 ? 23.823 5.217 2.911 1.00 70.19 218 PRO A O 1
ATOM 1611 N N . TRP A 1 219 ? 24.238 5.222 0.705 1.00 72.19 219 TRP A N 1
ATOM 1612 C CA . TRP A 1 219 ? 22.824 5.045 0.371 1.00 72.19 219 TRP A CA 1
ATOM 1613 C C . TRP A 1 219 ? 22.307 3.692 0.873 1.00 72.19 219 TRP A C 1
ATOM 1615 O O . TRP A 1 219 ? 21.153 3.594 1.301 1.00 72.19 219 TRP A O 1
ATOM 1625 N N . ALA A 1 220 ? 23.175 2.676 0.939 1.00 70.75 220 ALA A N 1
ATOM 1626 C CA . ALA A 1 220 ? 22.922 1.426 1.651 1.00 70.75 220 ALA A CA 1
ATOM 1627 C C . ALA A 1 220 ? 22.425 1.617 3.104 1.00 70.75 220 ALA A C 1
ATOM 1629 O O . ALA A 1 220 ? 21.489 0.929 3.514 1.00 70.75 220 ALA A O 1
ATOM 1630 N N . ASP A 1 221 ? 22.969 2.569 3.873 1.00 70.62 221 ASP A N 1
ATOM 1631 C CA . ASP A 1 221 ? 22.552 2.814 5.266 1.00 70.62 221 ASP A CA 1
ATOM 1632 C C . ASP A 1 221 ? 21.181 3.498 5.367 1.00 70.62 221 ASP A C 1
ATOM 1634 O O . ASP A 1 221 ? 20.432 3.258 6.320 1.00 70.62 221 ASP A O 1
ATOM 1638 N N . LEU A 1 222 ? 20.829 4.338 4.388 1.00 70.06 222 LEU A N 1
ATOM 1639 C CA . LEU A 1 222 ? 19.530 5.017 4.326 1.00 70.06 222 LEU A CA 1
ATOM 1640 C C . LEU A 1 222 ? 18.390 4.044 3.981 1.00 70.06 222 LEU A C 1
ATOM 1642 O O . LEU A 1 222 ? 17.296 4.149 4.549 1.00 70.06 222 LEU A O 1
ATOM 1646 N N . PHE A 1 223 ? 18.664 3.087 3.088 1.00 70.00 223 PHE A N 1
ATOM 1647 C CA . PHE A 1 223 ? 17.702 2.103 2.575 1.00 70.00 223 PHE A CA 1
ATOM 1648 C C . PHE A 1 223 ? 17.750 0.727 3.261 1.00 70.00 223 PHE A C 1
ATOM 1650 O O . PHE A 1 223 ? 16.966 -0.153 2.899 1.00 70.00 223 PHE A O 1
ATOM 1657 N N . ARG A 1 224 ? 18.620 0.532 4.263 1.00 68.75 224 ARG A N 1
ATOM 1658 C CA . ARG A 1 224 ? 18.738 -0.734 5.005 1.00 68.75 224 ARG A CA 1
ATOM 1659 C C . ARG A 1 224 ? 17.370 -1.243 5.500 1.00 68.75 224 ARG A C 1
ATOM 1661 O O . ARG A 1 224 ? 16.564 -0.427 5.965 1.00 68.75 224 ARG A O 1
ATOM 1668 N N . PRO A 1 225 ? 17.106 -2.568 5.475 1.00 62.88 225 PRO A N 1
ATOM 1669 C CA . PRO A 1 225 ? 15.862 -3.131 5.989 1.00 62.88 225 PRO A CA 1
ATOM 1670 C C . PRO A 1 225 ? 15.596 -2.665 7.422 1.00 62.88 225 PRO A C 1
ATOM 1672 O O . PRO A 1 225 ? 16.327 -3.003 8.356 1.00 62.88 225 PRO A O 1
ATOM 1675 N N . ARG A 1 226 ? 14.537 -1.877 7.608 1.00 63.25 226 ARG A N 1
ATOM 1676 C CA . ARG A 1 226 ? 14.032 -1.555 8.944 1.00 63.25 226 ARG A CA 1
ATOM 1677 C C . ARG A 1 226 ? 13.301 -2.794 9.450 1.00 63.25 226 ARG A C 1
ATOM 1679 O O . ARG A 1 226 ? 12.588 -3.435 8.678 1.00 63.25 226 ARG A O 1
ATOM 1686 N N . ARG A 1 227 ? 13.489 -3.155 10.725 1.00 49.44 227 ARG A N 1
ATOM 1687 C CA . ARG A 1 227 ? 12.680 -4.219 11.339 1.00 49.44 227 ARG A CA 1
ATOM 1688 C C . ARG A 1 227 ? 11.214 -3.848 11.149 1.00 49.44 227 ARG A C 1
ATOM 1690 O O . ARG A 1 227 ? 10.849 -2.707 11.418 1.00 49.44 227 ARG A O 1
ATOM 1697 N N . GLY A 1 228 ? 10.423 -4.800 10.656 1.00 39.72 228 GLY A N 1
ATOM 1698 C CA . GLY A 1 228 ? 9.015 -4.625 10.300 1.00 39.72 228 GLY A CA 1
ATOM 1699 C C . GLY A 1 228 ? 8.100 -4.485 11.512 1.00 39.72 228 GLY A C 1
ATOM 1700 O O . GLY A 1 228 ? 7.118 -5.209 11.621 1.00 39.72 228 GLY A O 1
ATOM 1701 N N . HIS A 1 229 ? 8.427 -3.571 12.422 1.00 34.94 229 HIS A N 1
ATOM 1702 C CA . HIS A 1 229 ? 7.449 -3.031 13.343 1.00 34.94 229 HIS A CA 1
ATOM 1703 C C . HIS A 1 229 ? 6.439 -2.259 12.492 1.00 34.94 229 HIS A C 1
ATOM 1705 O O . HIS A 1 229 ? 6.800 -1.310 11.788 1.00 34.94 229 HIS A O 1
ATOM 1711 N N . LEU A 1 230 ? 5.181 -2.712 12.531 1.00 35.22 230 LEU A N 1
ATOM 1712 C CA . LEU A 1 230 ? 4.021 -1.895 12.184 1.00 35.22 230 LEU A CA 1
ATOM 1713 C C . LEU A 1 230 ? 4.245 -0.507 12.794 1.00 35.22 230 LEU A C 1
ATOM 1715 O O . LEU A 1 230 ? 4.682 -0.447 13.936 1.00 35.22 230 LEU A O 1
ATOM 1719 N N . LEU A 1 231 ? 4.014 0.577 12.046 1.00 35.06 231 LEU A N 1
ATOM 1720 C CA . LEU A 1 231 ? 4.405 1.931 12.460 1.00 35.06 231 LEU A CA 1
ATOM 1721 C C . LEU A 1 231 ? 3.875 2.275 13.871 1.00 35.06 231 LEU A C 1
ATOM 1723 O O . LEU A 1 231 ? 2.724 2.694 14.052 1.00 35.06 231 LEU A O 1
ATOM 1727 N N . GLU A 1 232 ? 4.742 2.092 14.867 1.00 34.69 232 GLU A N 1
ATOM 1728 C CA . GLU A 1 232 ? 4.542 2.458 16.265 1.00 34.69 232 GLU A CA 1
ATOM 1729 C C . GLU A 1 232 ? 4.857 3.946 16.382 1.00 34.69 232 GLU A C 1
ATOM 1731 O O . GLU A 1 232 ? 5.989 4.390 16.574 1.00 34.69 232 GLU A O 1
ATOM 1736 N N . LEU A 1 233 ? 3.811 4.725 16.121 1.00 36.12 233 LEU A N 1
ATOM 1737 C CA . LEU A 1 233 ? 3.841 6.174 16.125 1.00 36.12 233 LEU A CA 1
ATOM 1738 C C . LEU A 1 233 ? 3.720 6.666 17.562 1.00 36.12 233 LEU A C 1
ATOM 1740 O O . LEU A 1 233 ? 2.609 6.827 18.061 1.00 36.12 233 LEU A O 1
ATOM 1744 N N . PHE A 1 234 ? 4.858 6.919 18.200 1.00 37.00 234 PHE A N 1
ATOM 1745 C CA . PHE A 1 234 ? 4.899 7.671 19.448 1.00 37.00 234 PHE A CA 1
ATOM 1746 C C . PHE A 1 234 ? 4.785 9.175 19.131 1.00 37.00 234 PHE A C 1
ATOM 1748 O O . PHE A 1 234 ? 5.602 9.699 18.366 1.00 37.00 234 PHE A O 1
ATOM 1755 N N . PRO A 1 235 ? 3.788 9.887 19.684 1.00 33.91 235 PRO A N 1
ATOM 1756 C CA . PRO A 1 235 ? 3.704 11.338 19.651 1.00 33.91 235 PRO A CA 1
ATOM 1757 C C . PRO A 1 235 ? 4.996 11.946 20.183 1.00 33.91 235 PRO A C 1
ATOM 1759 O O . PRO A 1 235 ? 5.501 11.529 21.226 1.00 33.91 235 PRO A O 1
ATOM 1762 N N . CYS A 1 236 ? 5.516 12.945 19.472 1.00 30.00 236 CYS A N 1
ATOM 1763 C CA . CYS A 1 236 ? 6.660 13.708 19.948 1.00 30.00 236 CYS A CA 1
ATOM 1764 C C . CYS A 1 236 ? 6.320 14.320 21.313 1.00 30.00 236 CYS A C 1
ATOM 1766 O O . CYS A 1 236 ? 5.236 14.885 21.477 1.00 30.00 236 CYS A O 1
ATOM 1768 N N . GLY A 1 237 ? 7.230 14.177 22.279 1.00 36.03 237 GLY A N 1
ATOM 1769 C CA . GLY A 1 237 ? 7.047 14.729 23.616 1.00 36.03 237 GLY A CA 1
ATOM 1770 C C . GLY A 1 237 ? 6.801 16.233 23.548 1.00 36.03 237 GLY A C 1
ATOM 1771 O O . GLY A 1 237 ? 7.4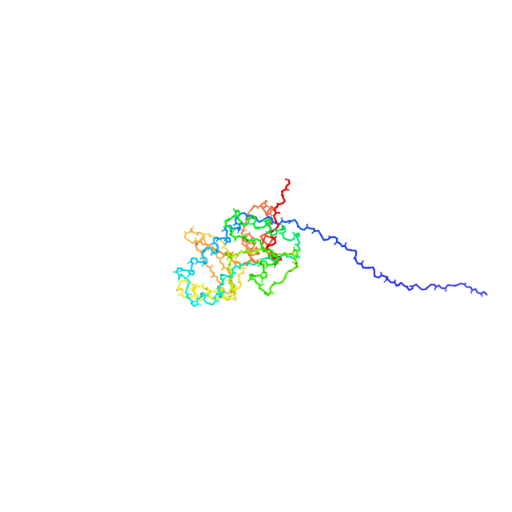98 16.944 22.824 1.00 36.03 237 GLY A O 1
ATOM 1772 N N . VAL A 1 238 ? 5.794 16.687 24.289 1.00 33.62 238 VAL A N 1
ATOM 1773 C CA . VAL A 1 238 ? 5.618 18.101 24.614 1.00 33.62 238 VAL A CA 1
ATOM 1774 C C . VAL A 1 238 ? 6.458 18.342 25.867 1.00 33.62 238 VAL A C 1
ATOM 1776 O O . VAL A 1 238 ? 6.194 17.703 26.887 1.00 33.62 238 VAL A O 1
ATOM 1779 N N . GLU A 1 239 ? 7.486 19.184 25.755 1.00 32.72 239 GLU A N 1
ATOM 1780 C CA . GLU A 1 239 ? 8.179 19.781 26.911 1.00 32.72 239 GLU A CA 1
ATOM 1781 C C . GLU A 1 239 ? 7.307 20.872 27.556 1.00 32.72 239 GLU A C 1
ATOM 1783 O O . GLU A 1 239 ? 6.633 21.608 26.795 1.00 32.72 239 GLU A O 1
#

Secondary structure (DSSP, 8-state):
---------------PPPP-----PPPP-PPPHHHHHHHHHHHHHHHHHHHTTSS-HHHHHHTT-B---EEEEESSHHHHHHHHHHHHHHHHTT---EEEEHHHHHHH-TT----TT-EEEEETT--B--HHHHHHHHHHHHHTSTT-----S--EEEEEEEE-TTSSEEEEEEETTEEEEESS------GGGHHHHHHHHHHSS----SSGGGTSPPHHHHHS---------PPPPP-

pLDDT: mean 75.71, std 23.53, range [25.72, 98.12]

InterPro domains:
  IPR006076 FAD dependent oxidoreductase [PF01266] (7-198)
  IPR036188 FAD/NAD(P)-binding domain superfamily [G3DSA:3.50.50.60] (22-200)
  IPR036188 FAD/NAD(P)-binding domain superfamily [SSF51905] (22-199)

Organism: NCBI:txid51329

Sequence (239 aa):
SPSPPSTSSSSSSSISPPTSAAAAATPASAVSIASWDLAAEGLRLWRERIASGHLPADVVQRMEWQSCGSILLAQNQAEVEELKRRATSLRSHGVHAVVLSARELSELEPTVCVAPEGGALYVESDAQINGKATTHALLDLALRQKKFHHQLGSEVSSFQTGLGSNGLGSLVVDTQGRRFASSQALVIAAGAWSGHLIDTILTSQPCNDDETKKKEKPWADLFRPRRGHLLELFPCGVE

Foldseek 3Di:
DDDDDDDDDDDPDDDDDDDDDPDPDDDDDADDPVVLVVVVVVLVVVVCCVVVCVDPPVLVVLFVKFLAWDKDKWQAQVVLVQLVVVCVVCVVVVFHKDKAAQVRCCVVPVVDGHPNRMTIITGSSDMDTDPVSNVVSVVVVQVVDPPDDDDPPKDFPAWDWDQDPVRAIWIWTDTDPDIDIDRPDDDQPPQLCSLVRVLRHVVPDPDPDPPVVPPDDRSNVVRHDDPPDDPPDGPDDDD

Radius of gyration: 28.42 Å; chains: 1; bounding box: 83×60×86 Å